Protein AF-A0A1G9J105-F1 (afdb_monomer_lite)

Organism: NCBI:txid563176

Secondary structure (DSSP, 8-state):
--SS-EEEEEEPTTEEEEEEEEEETTEEEEEEEEEEEEEE-S-SSTTGGG-EEEEE-TTSSEEEEEE-SSSEEEEEEEEETTTTEEEEEEEEEEESSEEEEEE-TTSSEEEEEESSTTS-EEEEETTTTEEEE-EEEEEETTEEEEEEPBS-EEE-TTSPEEES--EE-TTS-EEEEEES-TTSSS--EEEEEPTT-S---SS------GGGG--S--S---S---EEESSSB-SSEEEEES---TT---EEEETT--B-----EEEETTEEEEE-TTSPSSEEEEEEETTEEEEEEE-

Foldseek 3Di:
DPVAKDWDWDDDEQAQWIFTWIQHPVGIDGQDIGNAGDGQYQAVPGNQQVAADWAAALVQQKIWTWGAYFFAFGWMWGGDRVRRDTHDIDGLGTFHQWHAWDAALQRQKIWIAGQDFVGWIWIAGNVVSDIDTDWDWDQDPVGIDTIHAHAYWDQDLLRKIWGFQWDQDPVLFTWTWIQNCRPDPRTHIDTHTDPPDSDTGRHDDDDDHSNSSRPPPPVPPPPPPWDWPDAQDADQKIKIFAADDPPDDWFKDFPVRHTDDWDDWDHDRGIIMTGCNRPDAPGWMWTADPNDTDIGHYD

pLDDT: mean 85.89, std 12.05, range [37.59, 98.62]

Radius of gyration: 22.0 Å; chains: 1; bounding box: 50×50×56 Å

Sequence (299 aa):
ANGHDYWILAHAWNSDAFLVYLLTSEGITESKRMAVGSFHAKGKVSDAESMGYLKASPNGKMLAAAVYGTDRPFEVFDFDAGKGEITNARSLGNFTGQYGVSFSPDNTRLYLTGLYAHQDAYVFDLRAGTKKPLAIGEESRSGKQQLRIAGALQLGIDGRLYTSFGRAQVDGTYKLAVLETPDRPEPSPAWLTLPGRNRAPVFGLPNFMQSVFNTEKTGISSGEKTLAYPNPVSGGTLTIFRKAATAEAVRVTDLQGKDIRTGDIKLLPDRIVLNTASWPSGQTYLVQVAGVSYKIVKI

InterPro domains:
  IPR015943 WD40/YVTN repeat-like-containing domain superfamily [G3DSA:2.130.10.10] (23-150)
  IPR026444 Secretion system, C-terminal sorting domain [PF18962] (228-298)

Structure (mmCIF, N/CA/C/O backbone):
data_AF-A0A1G9J105-F1
#
_entry.id   AF-A0A1G9J105-F1
#
loop_
_atom_site.group_PDB
_atom_site.id
_atom_site.type_symbol
_atom_site.label_atom_id
_atom_site.label_alt_id
_atom_site.label_comp_id
_atom_site.label_asym_id
_atom_site.label_entity_id
_atom_site.label_seq_id
_atom_site.pdbx_PDB_ins_code
_atom_site.Cartn_x
_atom_site.Cartn_y
_atom_site.Cartn_z
_atom_site.occupancy
_atom_site.B_iso_or_equiv
_atom_site.auth_seq_id
_atom_site.auth_comp_id
_atom_site.auth_asym_id
_atom_site.auth_atom_id
_atom_site.pdbx_PDB_model_num
ATOM 1 N N . ALA A 1 1 ? -17.950 -1.843 4.169 1.00 65.12 1 ALA A N 1
ATOM 2 C CA . ALA A 1 1 ? -17.324 -1.516 5.466 1.00 65.12 1 ALA A CA 1
ATOM 3 C C . ALA A 1 1 ? -18.344 -0.810 6.352 1.00 65.12 1 ALA A C 1
ATOM 5 O O . ALA A 1 1 ? -19.142 -0.042 5.827 1.00 65.12 1 ALA A O 1
ATOM 6 N N . ASN A 1 2 ? -18.333 -1.075 7.658 1.00 71.94 2 ASN A N 1
ATOM 7 C CA . ASN A 1 2 ? -19.306 -0.542 8.624 1.00 71.94 2 ASN A CA 1
ATOM 8 C C . ASN A 1 2 ? -18.855 0.765 9.314 1.00 71.94 2 ASN A C 1
ATOM 10 O O . ASN A 1 2 ? -19.581 1.314 10.139 1.00 71.94 2 ASN A O 1
ATOM 14 N N . GLY A 1 3 ? -17.661 1.263 8.980 1.00 73.75 3 GLY A N 1
ATOM 15 C CA . GLY A 1 3 ? -17.144 2.549 9.448 1.00 73.75 3 GLY A CA 1
ATOM 16 C C . GLY A 1 3 ? -16.556 2.558 10.862 1.00 73.75 3 GLY A C 1
ATOM 17 O O . GLY A 1 3 ? -16.129 3.624 11.296 1.00 73.75 3 GLY A O 1
ATOM 18 N N . HIS A 1 4 ? -16.509 1.420 11.560 1.00 77.19 4 HIS A N 1
ATOM 19 C CA . HIS A 1 4 ? -15.957 1.320 12.918 1.00 77.19 4 HIS A CA 1
ATOM 20 C C . HIS A 1 4 ? -15.018 0.125 13.119 1.00 77.19 4 HIS A C 1
ATOM 22 O O . HIS A 1 4 ? -14.076 0.248 13.899 1.00 77.19 4 HIS A O 1
ATOM 28 N N . ASP A 1 5 ? -15.218 -0.966 12.378 1.00 84.81 5 ASP A N 1
ATOM 29 C CA . ASP A 1 5 ? -14.341 -2.135 12.417 1.00 84.81 5 ASP A CA 1
ATOM 30 C C . ASP A 1 5 ? -13.313 -2.118 11.289 1.00 84.81 5 ASP A C 1
ATOM 32 O O . ASP A 1 5 ? -13.480 -1.460 10.251 1.00 84.81 5 ASP A O 1
ATOM 36 N N . TYR A 1 6 ? -12.250 -2.897 11.481 1.00 90.31 6 TYR A N 1
ATOM 37 C CA . TYR A 1 6 ? -11.105 -2.908 10.584 1.00 90.31 6 TYR A CA 1
ATOM 38 C C . TYR A 1 6 ? -10.660 -4.318 10.231 1.00 90.31 6 TYR A C 1
ATOM 40 O O . TYR A 1 6 ? -10.586 -5.203 11.078 1.00 90.31 6 TYR A O 1
ATOM 48 N N . TRP A 1 7 ? -10.286 -4.504 8.968 1.00 93.56 7 TRP A N 1
ATOM 49 C CA . TRP A 1 7 ? -9.609 -5.716 8.527 1.00 93.56 7 TRP A CA 1
ATOM 50 C C . TRP A 1 7 ? -8.104 -5.582 8.741 1.00 93.56 7 TRP A C 1
ATOM 52 O O . TRP A 1 7 ? -7.493 -4.604 8.305 1.00 93.56 7 TRP A O 1
ATOM 62 N N . ILE A 1 8 ? -7.503 -6.593 9.361 1.00 95.06 8 ILE A N 1
ATOM 63 C CA . ILE A 1 8 ? -6.055 -6.795 9.392 1.00 95.06 8 ILE A CA 1
ATOM 64 C C . ILE A 1 8 ? -5.755 -7.949 8.438 1.00 95.06 8 ILE A C 1
ATOM 66 O O . ILE A 1 8 ? -6.249 -9.062 8.617 1.00 95.06 8 ILE A O 1
ATOM 70 N N . LEU A 1 9 ? -4.965 -7.661 7.407 1.00 96.12 9 LEU A N 1
ATOM 71 C CA . LEU A 1 9 ? -4.638 -8.600 6.339 1.00 96.12 9 LEU A CA 1
ATOM 72 C C . LEU A 1 9 ? -3.153 -8.943 6.394 1.00 96.12 9 LEU A C 1
ATOM 74 O O . LEU A 1 9 ? -2.314 -8.047 6.512 1.00 96.12 9 LEU A O 1
ATOM 78 N N . ALA A 1 10 ? -2.833 -10.223 6.254 1.00 95.81 10 ALA A N 1
ATOM 79 C CA . ALA A 1 10 ? -1.464 -10.702 6.119 1.00 95.81 10 ALA A CA 1
ATOM 80 C C . ALA A 1 10 ? -1.394 -11.830 5.089 1.00 95.81 10 ALA A C 1
ATOM 82 O O . ALA A 1 10 ? -2.385 -12.508 4.838 1.00 95.81 10 ALA A O 1
ATOM 83 N N . HIS A 1 11 ? -0.216 -12.052 4.516 1.00 96.19 11 HIS A N 1
ATOM 84 C CA . HIS A 1 11 ? 0.068 -13.281 3.783 1.00 96.19 11 HIS A CA 1
ATOM 85 C C . HIS A 1 11 ? 0.719 -14.283 4.736 1.00 96.19 11 HIS A C 1
ATOM 87 O O . HIS A 1 11 ? 1.648 -13.929 5.463 1.00 96.19 11 HIS A O 1
ATOM 93 N N . ALA A 1 12 ? 0.240 -15.523 4.756 1.00 95.88 12 ALA A N 1
ATOM 94 C CA . ALA A 1 12 ? 0.833 -16.579 5.557 1.00 95.88 12 ALA A CA 1
ATOM 95 C C . ALA A 1 12 ? 2.199 -16.976 4.979 1.00 95.88 12 ALA A C 1
ATOM 97 O O . ALA A 1 12 ? 2.371 -17.087 3.765 1.00 95.88 12 ALA A O 1
ATOM 98 N N . TRP A 1 13 ? 3.177 -17.191 5.856 1.00 93.81 13 TRP A N 1
ATOM 99 C CA . TRP A 1 13 ? 4.485 -17.704 5.458 1.00 93.81 13 TRP A CA 1
ATOM 100 C C . TRP A 1 13 ? 4.405 -19.181 5.069 1.00 93.81 13 TRP A C 1
ATOM 102 O O . TRP A 1 13 ? 3.640 -19.935 5.674 1.00 93.81 13 TRP A O 1
ATOM 112 N N . ASN A 1 14 ? 5.226 -19.595 4.099 1.00 93.25 14 ASN A N 1
ATOM 113 C CA . ASN A 1 14 ? 5.289 -20.964 3.586 1.00 93.25 14 ASN A CA 1
ATOM 114 C C . ASN A 1 14 ? 3.906 -21.497 3.172 1.00 93.25 14 ASN A C 1
ATOM 116 O O . ASN A 1 14 ? 3.507 -22.609 3.518 1.00 93.25 14 ASN A O 1
ATOM 120 N N . SER A 1 15 ? 3.145 -20.636 2.504 1.00 95.88 15 SER A N 1
ATOM 121 C CA . SER A 1 15 ? 1.761 -20.85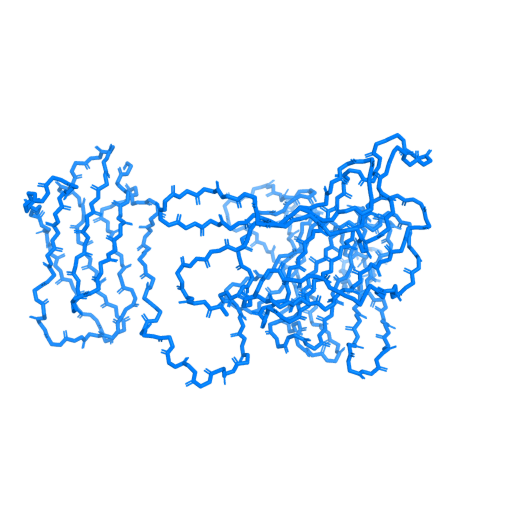0 2.100 1.00 95.88 15 SER A CA 1
ATOM 122 C C . SER A 1 15 ? 1.436 -19.902 0.948 1.00 95.88 15 SER A C 1
ATOM 124 O O . SER A 1 15 ? 2.187 -18.969 0.689 1.00 95.88 15 SER A O 1
ATOM 126 N N . ASP A 1 16 ? 0.326 -20.152 0.268 1.00 96.94 16 ASP A N 1
ATOM 127 C CA . ASP A 1 16 ? -0.368 -19.313 -0.716 1.00 96.94 16 ASP A CA 1
ATOM 128 C C . ASP A 1 16 ? -1.606 -18.608 -0.115 1.00 96.94 16 ASP A C 1
ATOM 130 O O . ASP A 1 16 ? -2.446 -18.038 -0.821 1.00 96.94 16 ASP A O 1
ATOM 134 N N . ALA A 1 17 ? -1.760 -18.694 1.210 1.00 97.94 17 ALA A N 1
ATOM 135 C CA . ALA A 1 17 ? -2.937 -18.220 1.909 1.00 97.94 17 ALA A CA 1
ATOM 136 C C . ALA A 1 17 ? -2.784 -16.805 2.462 1.00 97.94 17 ALA A C 1
ATOM 138 O O . ALA A 1 17 ? -1.801 -16.472 3.121 1.00 97.94 17 ALA A O 1
ATOM 139 N N . PHE A 1 18 ? -3.839 -16.012 2.318 1.00 98.38 18 PHE A N 1
ATOM 140 C CA . PHE A 1 18 ? -4.039 -14.797 3.095 1.00 98.38 18 PHE A CA 1
ATOM 141 C C . PHE A 1 18 ? -4.723 -15.112 4.425 1.00 98.38 18 PHE A C 1
ATOM 143 O O . PHE A 1 18 ? -5.636 -15.938 4.491 1.00 98.38 18 PHE A O 1
ATOM 150 N N . LEU A 1 19 ? -4.294 -14.418 5.474 1.00 97.81 19 LEU A N 1
ATOM 151 C CA . LEU A 1 19 ? -4.914 -14.381 6.791 1.00 97.81 19 LEU A CA 1
ATOM 152 C C . LEU A 1 19 ? -5.733 -13.099 6.899 1.00 97.81 19 LEU A C 1
ATOM 154 O O . LEU A 1 19 ? -5.211 -12.002 6.677 1.00 97.81 19 LEU A O 1
ATOM 158 N N . VAL A 1 20 ? -7.008 -13.242 7.244 1.00 97.31 20 VAL A N 1
ATOM 159 C CA . VAL A 1 20 ? -7.950 -12.134 7.381 1.00 97.31 20 VAL A CA 1
ATOM 160 C C . VAL A 1 20 ? -8.465 -12.114 8.809 1.00 97.31 20 VAL A C 1
ATOM 162 O O . VAL A 1 20 ? -9.228 -12.990 9.221 1.00 97.31 20 VAL A O 1
ATOM 165 N N . TYR A 1 21 ? -8.075 -11.088 9.556 1.00 95.81 21 TYR A N 1
ATOM 166 C CA . TYR A 1 21 ? -8.543 -10.853 10.915 1.00 95.81 21 TYR A CA 1
ATOM 167 C C . TYR A 1 21 ? -9.488 -9.658 10.951 1.00 95.81 21 TYR A C 1
ATOM 169 O O . TYR A 1 21 ? -9.243 -8.645 10.293 1.00 95.81 21 TYR A O 1
ATOM 177 N N . LEU A 1 22 ? -10.545 -9.764 11.751 1.00 93.06 22 LEU A N 1
ATOM 178 C CA . LEU A 1 22 ? -11.428 -8.651 12.068 1.00 93.06 22 LEU A CA 1
ATOM 179 C C . LEU A 1 22 ? -11.005 -8.047 13.408 1.00 93.06 22 LEU A C 1
ATOM 181 O O . LEU A 1 22 ? -10.919 -8.757 14.410 1.00 93.06 22 LEU A O 1
ATOM 185 N N . LEU A 1 23 ? -10.741 -6.745 13.414 1.00 90.62 23 LEU A N 1
ATOM 186 C CA . LEU A 1 23 ? -10.546 -5.938 14.610 1.00 90.62 23 LEU A CA 1
ATOM 187 C C . LEU A 1 23 ? -11.839 -5.176 14.905 1.00 90.62 23 LEU A C 1
ATOM 189 O O . LEU A 1 23 ? -12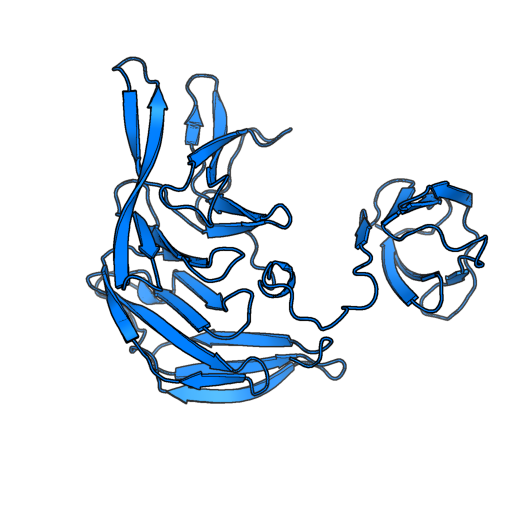.266 -4.345 14.102 1.00 90.62 23 LEU A O 1
ATOM 193 N N . THR A 1 24 ? -12.400 -5.451 16.076 1.00 86.56 24 THR A N 1
ATOM 194 C CA . THR A 1 24 ? -13.613 -4.832 16.635 1.00 86.56 24 THR A CA 1
ATOM 195 C C . THR A 1 24 ? -13.300 -4.186 17.988 1.00 86.56 24 THR A C 1
ATOM 197 O O . THR A 1 24 ? -12.156 -4.235 18.458 1.00 86.56 24 THR A O 1
ATOM 200 N N . SER A 1 25 ? -14.304 -3.610 18.657 1.00 85.56 25 SER A N 1
ATOM 201 C CA . SER A 1 25 ? -14.175 -3.180 20.057 1.00 85.56 25 SER A CA 1
ATOM 202 C C . SER A 1 25 ? -13.871 -4.329 21.019 1.00 85.56 25 SER A C 1
ATOM 204 O O . SER A 1 25 ? -13.258 -4.098 22.061 1.00 85.56 25 SER A O 1
ATOM 206 N N . GLU A 1 26 ? -14.257 -5.554 20.669 1.00 83.44 26 GLU A N 1
ATOM 207 C CA . GLU A 1 26 ? -14.072 -6.760 21.476 1.00 83.44 26 GLU A CA 1
ATOM 208 C C . GLU A 1 26 ? -12.680 -7.385 21.280 1.00 83.44 26 GLU A C 1
ATOM 210 O O . GLU A 1 26 ? -12.275 -8.252 22.054 1.00 83.44 26 GLU A O 1
ATOM 215 N N . GLY A 1 27 ? -11.922 -6.929 20.276 1.00 85.81 27 GLY A N 1
ATOM 216 C CA . GLY A 1 27 ? -10.559 -7.373 19.994 1.00 85.81 27 GLY A CA 1
ATOM 217 C C . GLY A 1 27 ? -10.374 -7.920 18.580 1.00 85.81 27 GLY A C 1
ATOM 218 O O . GLY A 1 27 ? -11.133 -7.610 17.660 1.00 85.81 27 GLY A O 1
ATOM 219 N N . ILE A 1 28 ? -9.311 -8.709 18.403 1.00 92.88 28 ILE A N 1
ATOM 220 C CA . ILE A 1 28 ? -8.911 -9.297 17.118 1.00 92.88 28 ILE A CA 1
ATOM 221 C C . ILE A 1 28 ? -9.410 -10.739 17.046 1.00 92.88 28 ILE A C 1
ATOM 223 O O . ILE A 1 28 ? -9.111 -11.537 17.929 1.00 92.88 28 ILE A O 1
ATOM 227 N N . THR A 1 29 ? -10.112 -11.086 15.968 1.00 88.50 29 THR A N 1
ATOM 228 C CA . THR A 1 29 ? -10.569 -12.457 15.693 1.00 88.50 29 THR A CA 1
ATOM 229 C C . THR A 1 29 ? -10.124 -12.893 14.302 1.00 88.50 29 THR A C 1
ATOM 231 O O . THR A 1 29 ? -10.282 -12.136 13.342 1.00 88.50 29 THR A O 1
ATOM 234 N N . GLU A 1 30 ? -9.579 -14.109 14.165 1.00 88.06 30 GLU A N 1
ATOM 235 C CA . GLU A 1 30 ? -9.331 -14.696 12.841 1.00 88.06 30 GLU A CA 1
ATOM 236 C C . GLU A 1 30 ? -10.670 -14.982 12.172 1.00 88.06 30 GLU A C 1
ATOM 238 O O . GLU A 1 30 ? -11.464 -15.788 12.650 1.00 88.06 30 GLU A O 1
ATOM 243 N N . SER A 1 31 ? -10.934 -14.274 11.080 1.00 90.00 31 SER A N 1
ATOM 244 C CA . SER A 1 31 ? -12.192 -14.382 10.357 1.00 90.00 31 SER A CA 1
ATOM 245 C C . SER A 1 31 ? -12.090 -15.441 9.268 1.00 90.00 31 SER A C 1
ATOM 247 O O . SER A 1 31 ? -12.980 -16.281 9.139 1.00 90.00 31 SER A O 1
ATOM 249 N N . LYS A 1 32 ? -11.015 -15.398 8.467 1.00 95.25 32 LYS A N 1
ATOM 250 C CA . LYS A 1 32 ? -10.829 -16.274 7.302 1.00 95.25 32 LYS A CA 1
ATOM 251 C C . LYS A 1 32 ? -9.355 -16.557 7.027 1.00 95.25 32 LYS A C 1
ATOM 253 O O . LYS A 1 32 ? -8.490 -15.710 7.250 1.00 95.25 32 LYS A O 1
ATOM 258 N N . ARG A 1 33 ? -9.111 -17.713 6.409 1.00 97.06 33 ARG A N 1
ATOM 259 C CA . ARG A 1 33 ? -7.861 -18.066 5.731 1.00 97.06 33 ARG A CA 1
ATOM 260 C C . ARG A 1 33 ? -8.184 -18.452 4.289 1.00 97.06 33 ARG A C 1
ATOM 262 O O . ARG A 1 33 ? -9.043 -19.301 4.069 1.00 97.06 33 ARG A O 1
ATOM 269 N N . MET A 1 34 ? -7.532 -17.819 3.316 1.00 96.88 34 MET A N 1
ATOM 270 C CA . MET A 1 34 ? -7.905 -17.921 1.898 1.00 96.88 34 MET A CA 1
ATOM 271 C C . MET A 1 34 ? -6.680 -18.222 1.030 1.00 96.88 34 MET A C 1
ATOM 273 O O . MET A 1 34 ? -5.861 -17.333 0.817 1.00 96.88 34 MET A O 1
ATOM 277 N N . ALA A 1 35 ? -6.558 -19.457 0.536 1.00 97.44 35 ALA A N 1
ATOM 278 C CA . ALA A 1 35 ? -5.502 -19.899 -0.385 1.00 97.44 35 ALA A CA 1
ATOM 279 C C . ALA A 1 35 ? -5.809 -19.434 -1.816 1.00 97.44 35 ALA A C 1
ATOM 281 O O . ALA A 1 35 ? -6.440 -20.147 -2.593 1.00 97.44 35 ALA A O 1
ATOM 282 N N . VAL A 1 36 ? -5.456 -18.185 -2.117 1.00 97.25 36 VAL A N 1
ATOM 283 C CA . VAL A 1 36 ? -5.751 -17.540 -3.409 1.00 97.25 36 VAL A CA 1
ATOM 284 C C . VAL A 1 36 ? -4.539 -16.847 -4.027 1.00 97.25 36 VAL A C 1
ATOM 286 O O . VAL A 1 36 ? -4.610 -16.478 -5.192 1.00 97.25 36 VAL A O 1
ATOM 289 N N . GLY A 1 37 ? -3.461 -16.629 -3.268 1.00 96.94 37 GLY A N 1
ATOM 290 C CA . GLY A 1 37 ? -2.248 -15.966 -3.743 1.00 96.94 37 GLY A CA 1
ATOM 291 C C . GLY A 1 37 ? -1.236 -16.930 -4.341 1.00 96.94 37 GLY A C 1
ATOM 292 O O . GLY A 1 37 ? -1.486 -18.123 -4.502 1.00 96.94 37 GLY A O 1
ATOM 293 N N . SER A 1 38 ? -0.055 -16.410 -4.648 1.00 96.38 38 SER A N 1
ATOM 294 C CA . SER A 1 38 ? 1.101 -17.243 -4.946 1.00 96.38 38 SER A CA 1
ATOM 295 C C . SER A 1 38 ? 1.757 -17.758 -3.662 1.00 96.38 38 SER A C 1
ATOM 297 O O . SER A 1 38 ? 1.698 -17.138 -2.604 1.00 96.38 38 SER A O 1
ATOM 299 N N . PHE A 1 39 ? 2.429 -18.906 -3.740 1.00 95.19 39 PHE A N 1
ATOM 300 C CA . PHE A 1 39 ? 3.141 -19.453 -2.588 1.00 95.19 39 PHE A CA 1
ATOM 301 C C . PHE A 1 39 ? 4.338 -18.560 -2.221 1.00 95.19 39 PHE A C 1
ATOM 303 O O . PHE A 1 39 ? 5.159 -18.251 -3.093 1.00 95.19 39 PHE A O 1
ATOM 310 N N . HIS A 1 40 ? 4.423 -18.145 -0.952 1.00 93.62 40 HIS A N 1
ATOM 311 C CA . HIS A 1 40 ? 5.528 -17.357 -0.395 1.00 93.62 40 HIS A CA 1
ATOM 312 C C . HIS A 1 40 ? 6.414 -18.249 0.461 1.00 93.62 40 HIS A C 1
ATOM 314 O O . HIS A 1 40 ? 5.964 -18.789 1.474 1.00 93.62 40 HIS A O 1
ATOM 320 N N . ALA A 1 41 ? 7.680 -18.381 0.087 1.00 89.38 41 ALA A N 1
ATOM 321 C CA . ALA A 1 41 ? 8.618 -19.261 0.767 1.00 89.38 41 ALA A CA 1
ATOM 322 C C . ALA A 1 41 ? 10.034 -18.694 0.775 1.00 89.38 41 ALA A C 1
ATOM 324 O O . ALA A 1 41 ? 10.302 -17.561 0.373 1.00 89.38 41 ALA A O 1
ATOM 325 N N . LYS A 1 42 ? 10.988 -19.508 1.227 1.00 82.25 42 LYS A N 1
ATOM 326 C CA . LYS A 1 42 ? 12.398 -19.186 1.052 1.00 82.25 42 LYS A CA 1
ATOM 327 C C . LYS A 1 42 ? 12.700 -19.110 -0.450 1.00 82.25 42 LYS A C 1
ATOM 329 O O . LYS A 1 42 ? 12.793 -20.135 -1.121 1.00 82.25 42 LYS A O 1
ATOM 334 N N . GLY A 1 43 ? 12.817 -17.890 -0.966 1.00 68.94 43 GLY A N 1
ATOM 335 C CA . GLY A 1 43 ? 13.118 -17.645 -2.372 1.00 68.94 43 GLY A CA 1
ATOM 336 C C . GLY A 1 43 ? 14.546 -18.057 -2.750 1.00 68.94 43 GLY A C 1
ATOM 337 O O . GLY A 1 43 ? 15.350 -18.473 -1.913 1.00 68.94 43 GLY A O 1
ATOM 338 N N . LYS A 1 44 ? 14.901 -17.864 -4.029 1.00 70.56 44 LYS A N 1
ATOM 339 C CA . LYS A 1 44 ? 16.281 -18.052 -4.542 1.00 70.56 44 LYS A CA 1
ATOM 340 C C . LYS A 1 44 ? 17.314 -17.175 -3.819 1.00 70.56 44 LYS A C 1
ATOM 342 O O . LYS A 1 44 ? 18.498 -17.495 -3.796 1.00 70.56 44 LYS A O 1
ATOM 347 N N . VAL A 1 45 ? 16.849 -16.078 -3.226 1.00 71.69 45 VAL A N 1
ATOM 348 C CA . VAL A 1 45 ? 17.575 -15.253 -2.260 1.00 71.69 45 VAL A CA 1
ATOM 349 C C . VAL A 1 45 ? 16.949 -15.539 -0.892 1.00 71.69 45 VAL A C 1
ATOM 351 O O . VAL A 1 45 ? 15.727 -15.451 -0.764 1.00 71.69 45 VAL A O 1
ATOM 354 N N . SER A 1 46 ? 17.759 -15.928 0.102 1.00 65.25 46 SER A N 1
ATOM 355 C CA . SER A 1 46 ? 17.265 -16.385 1.416 1.00 65.25 46 SER A CA 1
ATOM 356 C C . SER A 1 46 ? 16.269 -15.395 2.016 1.00 65.25 46 SER A C 1
ATOM 358 O O . SER A 1 46 ? 16.579 -14.214 2.135 1.00 65.25 46 SER A O 1
ATOM 360 N N . ASP A 1 47 ? 15.085 -15.898 2.372 1.00 64.12 47 ASP A N 1
ATOM 361 C CA . ASP A 1 47 ? 14.001 -15.181 3.061 1.00 64.12 47 ASP A CA 1
ATOM 362 C C . ASP A 1 47 ? 13.484 -13.920 2.348 1.00 64.12 47 ASP A C 1
ATOM 364 O O . ASP A 1 47 ? 12.739 -13.131 2.929 1.00 64.12 47 ASP A O 1
ATOM 368 N N . ALA A 1 48 ? 13.807 -13.764 1.059 1.00 81.50 48 ALA A N 1
ATOM 369 C CA . ALA A 1 48 ? 13.400 -12.619 0.255 1.00 81.50 48 ALA A CA 1
ATOM 370 C C . ALA A 1 48 ? 11.874 -12.439 0.204 1.00 81.50 48 ALA A C 1
ATOM 372 O O . ALA A 1 48 ? 11.397 -11.319 0.341 1.00 81.50 48 ALA A O 1
ATOM 373 N N . GLU A 1 49 ? 11.102 -13.524 0.094 1.00 90.75 49 GLU A N 1
ATOM 374 C CA . GLU A 1 49 ? 9.642 -13.446 -0.093 1.00 90.75 49 GLU A CA 1
ATOM 375 C C . GLU A 1 49 ? 8.872 -13.144 1.204 1.00 90.75 49 GLU A C 1
ATOM 377 O O . GLU A 1 49 ? 7.647 -13.037 1.191 1.00 90.75 49 GLU A O 1
ATOM 382 N N . SER A 1 50 ? 9.577 -12.974 2.329 1.00 90.56 50 SER A N 1
ATOM 383 C CA . SER A 1 50 ? 8.999 -12.425 3.563 1.00 90.56 50 SER A CA 1
ATOM 384 C C . SER A 1 50 ? 8.926 -10.891 3.550 1.00 90.56 50 SER A C 1
ATOM 386 O O . SER A 1 50 ? 8.286 -10.289 4.413 1.00 90.56 50 SER A O 1
ATOM 388 N N . MET A 1 51 ? 9.577 -10.245 2.576 1.00 93.00 51 MET A N 1
ATOM 389 C CA . MET A 1 51 ? 9.662 -8.794 2.458 1.00 93.00 51 MET A CA 1
ATOM 390 C C . MET A 1 51 ? 8.725 -8.264 1.372 1.00 93.00 51 MET A C 1
ATOM 392 O O . MET A 1 51 ? 8.536 -8.886 0.328 1.00 93.00 51 MET A O 1
ATOM 396 N N . GLY A 1 52 ? 8.208 -7.056 1.588 1.00 94.81 52 GLY A N 1
ATOM 397 C CA . GLY A 1 52 ? 7.369 -6.356 0.623 1.00 94.81 52 GLY A CA 1
ATOM 398 C C . GLY A 1 52 ? 6.209 -5.630 1.288 1.00 94.81 52 GLY A C 1
ATOM 399 O O . GLY A 1 52 ? 6.239 -5.353 2.489 1.00 94.81 52 GLY A O 1
ATOM 400 N N . TYR A 1 53 ? 5.191 -5.306 0.498 1.00 96.75 53 TYR A N 1
ATOM 401 C CA . TYR A 1 53 ? 4.019 -4.566 0.946 1.00 96.75 53 TYR A CA 1
ATOM 402 C C . TYR A 1 53 ? 2.732 -5.212 0.433 1.00 96.75 53 TYR A C 1
ATOM 404 O O . TYR A 1 53 ? 2.626 -5.622 -0.721 1.00 96.75 53 TYR A O 1
ATOM 412 N N . LEU A 1 54 ? 1.731 -5.234 1.312 1.00 96.94 54 LEU A N 1
ATOM 413 C CA . LEU A 1 54 ? 0.357 -5.626 1.026 1.00 96.94 54 LEU A CA 1
ATOM 414 C C . LEU A 1 54 ? -0.543 -4.414 1.271 1.00 96.94 54 LEU A C 1
ATOM 416 O O . LEU A 1 54 ? -0.535 -3.845 2.367 1.00 96.94 54 LEU A O 1
ATOM 420 N N . LYS A 1 55 ? -1.303 -3.991 0.260 1.00 96.88 55 LYS A N 1
ATOM 421 C CA . LYS A 1 55 ? -2.165 -2.804 0.351 1.00 96.88 55 LYS A CA 1
ATOM 422 C C . LYS A 1 55 ? -3.545 -3.078 -0.215 1.00 96.88 55 LYS A C 1
ATOM 424 O O . LYS A 1 55 ? -3.662 -3.541 -1.342 1.00 96.88 55 LYS A O 1
ATOM 429 N N . ALA A 1 56 ? -4.579 -2.739 0.548 1.00 96.38 56 ALA A N 1
ATOM 430 C CA . ALA A 1 56 ? -5.929 -2.599 0.017 1.00 96.38 56 ALA A CA 1
ATOM 431 C C . ALA A 1 56 ? -6.080 -1.235 -0.678 1.00 96.38 56 ALA A C 1
ATOM 433 O O . ALA A 1 56 ? -5.469 -0.251 -0.245 1.00 96.38 56 ALA A O 1
ATOM 434 N N . SER A 1 57 ? -6.893 -1.167 -1.731 1.00 96.12 57 SER A N 1
ATOM 435 C CA . SER A 1 57 ? -7.242 0.092 -2.390 1.00 96.12 57 SER A CA 1
ATOM 436 C C . SER A 1 57 ? -8.066 0.994 -1.457 1.00 96.12 57 SER A C 1
ATOM 438 O O . SER A 1 57 ? -8.802 0.482 -0.606 1.00 96.12 57 SER A O 1
ATOM 440 N N . PRO A 1 58 ? -7.983 2.331 -1.586 1.00 92.25 58 PRO A N 1
ATOM 441 C CA . PRO A 1 58 ? -8.801 3.258 -0.805 1.00 92.25 58 PRO A CA 1
ATOM 442 C C . PRO A 1 58 ? -10.308 2.951 -0.813 1.00 92.25 58 PRO A C 1
ATOM 444 O O . PRO A 1 58 ? -10.956 3.033 0.230 1.00 92.25 58 PRO A O 1
ATOM 447 N N . ASN A 1 59 ? -10.875 2.537 -1.948 1.00 91.94 59 ASN A N 1
ATOM 448 C CA . ASN A 1 59 ? -12.287 2.142 -2.040 1.00 91.94 59 ASN A CA 1
ATOM 449 C C . ASN A 1 59 ? -12.589 0.735 -1.487 1.00 91.94 59 ASN A C 1
ATOM 451 O O . ASN A 1 59 ? -13.752 0.334 -1.453 1.00 91.94 59 ASN A O 1
ATOM 455 N N . GLY A 1 60 ? -11.570 -0.010 -1.048 1.00 93.31 60 GLY A N 1
ATOM 456 C CA . GLY A 1 60 ? 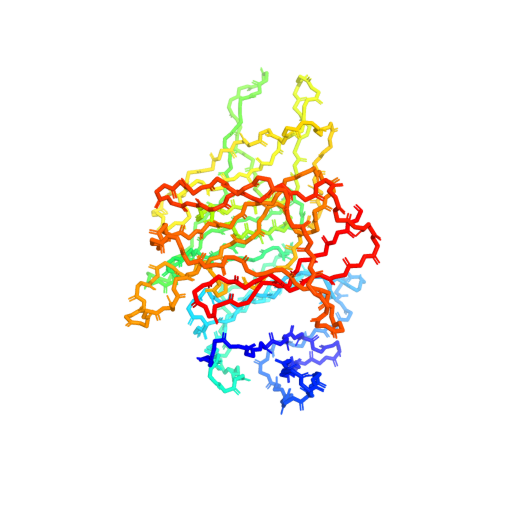-11.708 -1.333 -0.447 1.00 93.31 60 GLY A CA 1
ATOM 457 C C . GLY A 1 60 ? -12.179 -2.420 -1.411 1.00 93.31 60 GLY A C 1
ATOM 458 O O . GLY A 1 60 ? -12.728 -3.409 -0.936 1.00 93.31 60 GLY A O 1
ATOM 459 N N . LYS A 1 61 ? -12.005 -2.216 -2.726 1.00 96.19 61 LYS A N 1
ATOM 460 C CA . LYS A 1 61 ? -12.409 -3.155 -3.788 1.00 96.19 61 LYS A CA 1
ATOM 461 C C . LYS A 1 61 ? -11.275 -4.031 -4.309 1.00 96.19 61 LYS A C 1
ATOM 463 O O . LYS A 1 61 ? -11.526 -5.002 -5.015 1.00 96.19 61 LYS A O 1
ATOM 468 N N . MET A 1 62 ? -10.029 -3.666 -4.025 1.00 97.88 62 MET A N 1
ATOM 469 C CA . MET A 1 62 ? -8.852 -4.369 -4.524 1.00 97.88 62 MET A CA 1
ATOM 470 C C . MET A 1 62 ? -7.817 -4.542 -3.419 1.00 97.88 62 MET A C 1
ATOM 472 O O . MET A 1 62 ? -7.754 -3.757 -2.471 1.00 97.88 62 MET A O 1
ATOM 476 N N . LEU A 1 63 ? -6.979 -5.558 -3.573 1.00 98.38 63 LEU A N 1
ATOM 477 C CA . LEU A 1 63 ? -5.799 -5.817 -2.754 1.00 98.38 63 LEU A CA 1
ATOM 478 C C . LEU A 1 63 ? -4.619 -6.037 -3.700 1.00 98.38 63 LEU A C 1
ATOM 480 O O . LEU A 1 63 ? -4.788 -6.674 -4.734 1.00 98.38 63 LEU A O 1
ATOM 484 N N . ALA A 1 64 ? -3.443 -5.512 -3.378 1.00 98.44 64 ALA A N 1
ATOM 485 C CA . ALA A 1 64 ? -2.233 -5.730 -4.161 1.00 98.44 64 ALA A CA 1
ATOM 486 C C . ALA A 1 64 ? -1.070 -6.142 -3.261 1.00 98.44 64 ALA A C 1
ATOM 488 O O . ALA A 1 64 ? -0.885 -5.563 -2.185 1.00 98.44 64 ALA A O 1
ATOM 489 N N . ALA A 1 65 ? -0.293 -7.119 -3.722 1.00 98.06 65 ALA A N 1
ATOM 490 C CA . ALA A 1 65 ? 0.851 -7.680 -3.020 1.00 98.06 65 ALA A CA 1
ATOM 491 C C . ALA A 1 65 ? 2.116 -7.534 -3.876 1.00 98.06 65 ALA A C 1
ATOM 493 O O . ALA A 1 65 ? 2.230 -8.133 -4.944 1.00 98.06 65 ALA A O 1
ATOM 494 N N . ALA A 1 66 ? 3.074 -6.744 -3.390 1.00 97.44 66 ALA A N 1
ATOM 495 C CA . ALA A 1 66 ? 4.434 -6.710 -3.917 1.00 97.44 66 ALA A CA 1
ATOM 496 C C . ALA A 1 66 ? 5.331 -7.528 -2.991 1.00 97.44 66 ALA A C 1
ATOM 498 O O . ALA A 1 66 ? 5.399 -7.249 -1.795 1.00 97.44 66 ALA A O 1
ATOM 499 N N . VAL A 1 67 ? 6.004 -8.533 -3.548 1.00 96.00 67 VAL A N 1
ATOM 500 C CA . VAL A 1 67 ? 6.756 -9.539 -2.788 1.00 96.00 67 VAL A CA 1
ATOM 501 C C . VAL A 1 67 ? 8.180 -9.607 -3.302 1.00 96.00 67 VAL A C 1
ATOM 503 O O . VAL A 1 67 ? 8.416 -9.973 -4.458 1.00 96.00 67 VAL A O 1
ATOM 506 N N . TYR A 1 68 ? 9.131 -9.258 -2.447 1.00 95.00 68 TYR A N 1
ATOM 507 C CA . TYR A 1 68 ? 10.533 -9.227 -2.820 1.00 95.00 68 TYR A CA 1
ATOM 508 C C . TYR A 1 68 ? 11.034 -10.626 -3.180 1.00 95.00 68 TYR A C 1
ATOM 510 O O . TYR A 1 68 ? 10.671 -11.631 -2.579 1.00 95.00 68 TYR A O 1
ATOM 518 N N . GLY A 1 69 ? 11.861 -10.705 -4.215 1.00 93.06 69 GLY A N 1
ATOM 519 C CA . GLY A 1 69 ? 12.301 -11.976 -4.772 1.00 93.06 69 GLY A CA 1
ATOM 520 C C . GLY A 1 69 ? 12.771 -11.825 -6.208 1.00 93.06 69 GLY A C 1
ATOM 521 O O . GLY A 1 69 ? 12.974 -10.717 -6.700 1.00 93.06 69 GLY A O 1
ATOM 522 N N . THR A 1 70 ? 12.982 -12.951 -6.878 1.00 91.94 70 THR A N 1
ATOM 523 C CA . THR A 1 70 ? 13.385 -13.002 -8.289 1.00 91.94 70 THR A CA 1
ATOM 524 C C . THR A 1 70 ? 12.236 -13.550 -9.109 1.00 91.94 70 THR A C 1
ATOM 526 O O . THR A 1 70 ? 11.719 -14.604 -8.749 1.00 91.94 70 THR A O 1
ATOM 529 N N . ASP A 1 71 ? 11.883 -12.867 -10.201 1.00 92.56 71 ASP A N 1
ATOM 530 C CA . ASP A 1 71 ? 10.826 -13.307 -11.123 1.00 92.56 71 ASP A CA 1
ATOM 531 C C . ASP A 1 71 ? 9.502 -13.637 -10.400 1.00 92.56 71 ASP A C 1
ATOM 533 O O . ASP A 1 71 ? 8.867 -14.664 -10.627 1.00 92.56 71 ASP A O 1
ATOM 537 N N . ARG A 1 72 ? 9.113 -12.772 -9.455 1.00 94.38 72 ARG A N 1
ATOM 538 C CA . ARG A 1 72 ? 7.906 -12.942 -8.640 1.00 94.38 72 ARG A CA 1
ATOM 539 C C . ARG A 1 72 ? 6.720 -12.232 -9.284 1.00 94.38 72 ARG A C 1
ATOM 541 O O . ARG A 1 72 ? 6.905 -11.119 -9.783 1.00 94.38 72 ARG A O 1
ATOM 548 N N . PRO A 1 73 ? 5.512 -12.821 -9.251 1.00 96.88 73 PRO A N 1
ATOM 549 C CA . PRO A 1 73 ? 4.329 -12.152 -9.767 1.00 96.88 73 PRO A CA 1
ATOM 550 C C . PRO A 1 73 ? 4.028 -10.900 -8.935 1.00 96.88 73 PRO A C 1
ATOM 552 O O . PRO A 1 73 ? 4.155 -10.912 -7.708 1.00 96.88 73 PRO A O 1
ATOM 555 N N . PHE A 1 74 ? 3.637 -9.816 -9.602 1.00 98.12 74 PHE A N 1
ATOM 556 C CA . PHE A 1 74 ? 3.008 -8.677 -8.943 1.00 98.12 74 PHE A CA 1
ATOM 557 C C . PHE A 1 74 ? 1.498 -8.897 -8.937 1.00 98.12 74 PHE A C 1
ATOM 559 O O . PHE A 1 74 ? 0.848 -8.793 -9.981 1.00 98.12 74 PHE A O 1
ATOM 566 N N . GLU A 1 75 ? 0.957 -9.257 -7.776 1.00 98.06 75 GLU A N 1
ATOM 567 C CA . GLU A 1 75 ? -0.398 -9.794 -7.675 1.00 98.06 75 GLU A CA 1
ATOM 568 C C . GLU A 1 75 ? -1.418 -8.741 -7.251 1.00 98.06 75 GLU A C 1
ATOM 570 O O . GLU A 1 75 ? -1.180 -7.927 -6.355 1.00 98.06 75 GLU A O 1
ATOM 575 N N . VAL A 1 76 ? -2.586 -8.799 -7.887 1.00 98.44 76 VAL A N 1
ATOM 576 C CA . VAL A 1 76 ? -3.752 -7.968 -7.609 1.00 98.44 76 VAL A CA 1
ATOM 577 C C . VAL A 1 76 ? -4.990 -8.848 -7.512 1.00 98.44 76 VAL A C 1
ATOM 579 O O . VAL A 1 76 ? -5.256 -9.673 -8.383 1.00 98.44 76 VAL A O 1
ATOM 582 N N . PHE A 1 77 ? -5.792 -8.614 -6.485 1.00 98.62 77 PHE A N 1
ATOM 583 C CA . PHE A 1 77 ? -6.968 -9.397 -6.125 1.00 98.62 77 PHE A CA 1
ATOM 584 C C . PHE A 1 77 ? -8.197 -8.493 -6.069 1.00 98.62 77 PHE A C 1
ATOM 586 O O . PHE A 1 77 ? -8.075 -7.283 -5.846 1.00 98.62 77 PHE A O 1
ATOM 593 N N . ASP A 1 78 ? -9.376 -9.079 -6.242 1.00 98.50 78 ASP A N 1
ATOM 594 C CA . ASP A 1 78 ? -10.624 -8.450 -5.821 1.00 98.50 78 ASP A CA 1
ATOM 595 C C . ASP A 1 78 ? -10.736 -8.568 -4.298 1.00 98.50 78 ASP A C 1
ATOM 597 O O . ASP A 1 78 ? -10.482 -9.630 -3.724 1.00 98.50 78 ASP A O 1
ATOM 601 N N . PHE A 1 79 ? -11.099 -7.471 -3.639 1.00 97.44 79 PHE A N 1
ATOM 602 C CA . PHE A 1 79 ? -11.291 -7.410 -2.195 1.00 97.44 79 PHE A CA 1
ATOM 603 C C . PHE A 1 79 ? -12.696 -6.905 -1.879 1.00 97.44 79 PHE A C 1
ATOM 605 O O . PHE A 1 79 ? -13.110 -5.868 -2.381 1.00 97.44 79 PHE A O 1
ATOM 612 N N . ASP A 1 80 ? -13.432 -7.614 -1.031 1.00 95.00 80 ASP A N 1
ATOM 613 C CA . ASP A 1 80 ? -14.694 -7.135 -0.471 1.00 95.00 80 ASP A CA 1
ATOM 614 C C . ASP A 1 80 ? -14.457 -6.697 0.978 1.00 95.00 80 ASP A C 1
ATOM 616 O O . ASP A 1 80 ? -14.507 -7.504 1.910 1.00 95.00 80 ASP A O 1
ATOM 620 N N . ALA A 1 81 ? -14.235 -5.397 1.191 1.00 91.75 81 ALA A N 1
ATOM 621 C CA . ALA A 1 81 ? -14.080 -4.826 2.530 1.00 91.75 81 ALA A CA 1
ATOM 622 C C . ALA A 1 81 ? -15.353 -4.905 3.404 1.00 91.75 81 ALA A C 1
ATOM 624 O O . ALA A 1 81 ? -15.315 -4.555 4.584 1.00 91.75 81 ALA A O 1
ATOM 625 N N . GLY A 1 82 ? -16.509 -5.292 2.858 1.00 90.62 82 GLY A N 1
ATOM 626 C CA . GLY A 1 82 ? -17.708 -5.620 3.631 1.00 90.62 82 GLY A CA 1
ATOM 627 C C . GLY A 1 82 ? -17.649 -7.012 4.257 1.00 90.62 82 GLY A C 1
ATOM 628 O O . GLY A 1 82 ? -18.188 -7.200 5.343 1.00 90.62 82 GLY A O 1
ATOM 629 N N . LYS A 1 83 ? -16.967 -7.960 3.606 1.00 90.88 83 LYS A N 1
ATOM 630 C CA . LYS A 1 83 ? -16.915 -9.374 4.017 1.00 90.88 83 LYS A CA 1
ATOM 631 C C . LYS A 1 83 ? -15.523 -9.880 4.393 1.00 90.88 83 LYS A C 1
ATOM 633 O O . LYS A 1 83 ? -15.404 -11.040 4.790 1.00 90.88 83 LYS A O 1
ATOM 638 N N . GLY A 1 84 ? -14.481 -9.075 4.196 1.00 93.62 84 GLY A N 1
ATOM 639 C CA . GLY A 1 84 ? -13.093 -9.513 4.336 1.00 93.62 84 GLY A CA 1
ATOM 640 C C . GLY A 1 84 ? -12.746 -10.619 3.338 1.00 93.62 84 GLY A C 1
ATOM 641 O O . GLY A 1 84 ? -12.077 -11.582 3.690 1.00 93.62 84 GLY A O 1
ATOM 642 N N . GLU A 1 85 ? -13.291 -10.559 2.123 1.00 96.62 85 GLU A N 1
ATOM 643 C CA . GLU A 1 85 ? -13.142 -11.622 1.125 1.00 96.62 85 GLU A CA 1
ATOM 644 C C . GLU A 1 85 ? -12.117 -11.224 0.060 1.00 96.62 85 GLU A C 1
ATOM 646 O O . GLU A 1 85 ? -12.195 -10.121 -0.474 1.00 96.62 85 GLU A O 1
ATOM 651 N N . ILE A 1 86 ? -11.158 -12.107 -0.232 1.00 98.50 86 ILE A N 1
ATOM 652 C CA . ILE A 1 86 ? -10.108 -11.915 -1.241 1.00 98.50 86 ILE A CA 1
ATOM 653 C C . ILE A 1 86 ? -10.298 -12.971 -2.329 1.00 98.50 86 ILE A C 1
ATOM 655 O O . ILE A 1 86 ? -10.280 -14.166 -2.044 1.00 98.50 86 ILE A O 1
ATOM 659 N N . THR A 1 87 ? -10.487 -12.550 -3.575 1.00 98.19 87 THR A N 1
ATOM 660 C CA . THR A 1 87 ? -10.753 -13.457 -4.704 1.00 98.19 87 THR A CA 1
ATOM 661 C C . THR A 1 87 ? -10.046 -12.985 -5.971 1.00 98.19 87 THR A C 1
ATOM 663 O O . THR A 1 87 ? -9.434 -11.918 -5.989 1.00 98.19 87 THR A O 1
ATOM 666 N N . ASN A 1 88 ? -10.136 -13.778 -7.043 1.00 97.25 88 ASN A N 1
ATOM 667 C CA . ASN A 1 88 ? -9.731 -13.377 -8.392 1.00 97.25 88 ASN A CA 1
ATOM 668 C C . ASN A 1 88 ? -8.286 -12.851 -8.472 1.00 97.25 88 ASN A C 1
ATOM 670 O O . ASN A 1 88 ? -8.037 -11.691 -8.814 1.00 97.25 88 ASN A O 1
ATOM 674 N N . ALA A 1 89 ? -7.336 -13.710 -8.108 1.00 97.81 89 ALA A N 1
ATOM 675 C CA . ALA A 1 89 ? -5.918 -13.406 -8.194 1.00 97.81 89 ALA A CA 1
ATOM 676 C C . ALA A 1 89 ? -5.487 -13.190 -9.646 1.00 97.81 89 ALA A C 1
ATOM 678 O O . ALA A 1 89 ? -5.732 -14.023 -10.521 1.00 97.81 89 ALA A O 1
ATOM 679 N N . ARG A 1 90 ? -4.838 -12.056 -9.902 1.00 97.06 90 ARG A N 1
ATOM 680 C CA . ARG A 1 90 ? -4.341 -11.655 -11.220 1.00 97.06 90 ARG A CA 1
ATOM 681 C C . ARG A 1 90 ? -2.901 -11.190 -11.083 1.00 97.06 90 ARG A C 1
ATOM 683 O O . ARG A 1 90 ? -2.593 -10.405 -10.192 1.00 97.06 90 ARG A O 1
ATOM 690 N N . SER A 1 91 ? -2.035 -11.622 -11.993 1.00 97.19 91 SER A N 1
ATOM 691 C CA . SER A 1 91 ? -0.668 -11.102 -12.094 1.00 97.19 91 SER A CA 1
ATOM 692 C C . SER A 1 91 ? -0.609 -9.963 -13.111 1.00 97.19 91 SER A C 1
ATOM 694 O O . SER A 1 91 ? -1.120 -10.095 -14.223 1.00 97.19 91 SER A O 1
ATOM 696 N N . LEU A 1 92 ? 0.050 -8.859 -12.754 1.00 97.44 92 LEU A N 1
ATOM 697 C CA . LEU A 1 92 ? 0.373 -7.751 -13.667 1.00 97.44 92 LEU A CA 1
ATOM 698 C C . LEU A 1 92 ? 1.778 -7.887 -14.290 1.00 97.44 92 LEU A C 1
ATOM 700 O O . LEU A 1 92 ? 2.360 -6.924 -14.808 1.00 97.44 92 LEU A O 1
ATOM 704 N N . GLY A 1 93 ? 2.321 -9.103 -14.241 1.00 96.94 93 GLY A N 1
ATOM 705 C CA . GLY A 1 93 ? 3.642 -9.475 -14.725 1.00 96.94 93 GLY A CA 1
ATOM 706 C C . GLY A 1 93 ? 4.558 -9.926 -13.595 1.00 96.94 93 GLY A C 1
ATOM 707 O O . GLY A 1 93 ? 4.254 -9.742 -12.415 1.00 96.94 93 GLY A O 1
ATOM 708 N N . ASN A 1 94 ? 5.699 -10.493 -13.978 1.00 96.31 94 ASN A N 1
ATOM 709 C CA . ASN A 1 94 ? 6.722 -10.905 -13.031 1.00 96.31 94 ASN A CA 1
ATOM 710 C C . ASN A 1 94 ? 7.851 -9.881 -12.964 1.00 96.31 94 ASN A C 1
ATOM 712 O O . ASN A 1 94 ? 8.274 -9.328 -13.983 1.00 96.31 94 ASN A O 1
ATOM 716 N N . PHE A 1 95 ? 8.345 -9.645 -11.754 1.00 95.31 95 PHE A N 1
ATOM 717 C CA . PHE A 1 95 ? 9.364 -8.646 -11.474 1.00 95.31 95 PHE A CA 1
ATOM 718 C C . PHE A 1 95 ? 10.390 -9.177 -10.478 1.00 95.31 95 PHE A C 1
ATOM 720 O O . PHE A 1 95 ? 10.116 -10.046 -9.650 1.00 95.31 95 PHE A O 1
ATOM 727 N N . THR A 1 96 ? 11.591 -8.612 -10.541 1.00 93.88 96 THR A N 1
ATOM 728 C CA . THR A 1 96 ? 12.667 -8.899 -9.593 1.00 93.88 96 THR A CA 1
ATOM 729 C C . THR A 1 96 ? 12.850 -7.713 -8.662 1.00 93.88 96 THR A C 1
ATOM 731 O O . THR A 1 96 ? 12.948 -6.570 -9.101 1.00 93.88 96 THR A O 1
ATOM 734 N N . GLY A 1 97 ? 12.917 -7.994 -7.365 1.00 94.12 97 GLY A N 1
ATOM 735 C CA . GLY A 1 97 ? 13.181 -6.999 -6.337 1.00 94.12 97 GLY A CA 1
ATOM 736 C C . GLY A 1 97 ? 12.011 -6.072 -6.015 1.00 94.12 97 GLY A C 1
ATOM 737 O O . GLY A 1 97 ? 12.231 -5.068 -5.344 1.00 94.12 97 GLY A O 1
ATOM 738 N N . GLN A 1 98 ? 10.794 -6.391 -6.473 1.00 95.56 98 GLN A N 1
ATOM 739 C CA . GLN A 1 98 ? 9.585 -5.640 -6.127 1.00 95.56 98 GLN A CA 1
ATOM 740 C C . GLN A 1 98 ? 9.418 -5.534 -4.606 1.00 95.56 98 GLN A C 1
ATOM 742 O O . GLN A 1 98 ? 9.796 -6.442 -3.868 1.00 95.56 98 GLN A O 1
ATOM 747 N N . TYR A 1 99 ? 8.883 -4.421 -4.121 1.00 96.00 99 TYR A N 1
ATOM 748 C CA . TYR A 1 99 ? 8.859 -4.167 -2.688 1.00 96.00 99 TYR A CA 1
ATOM 749 C C . TYR A 1 99 ? 7.704 -3.267 -2.260 1.00 96.00 99 TYR A C 1
ATOM 751 O O . TYR A 1 99 ? 6.829 -3.714 -1.525 1.00 96.00 99 TYR A O 1
ATOM 759 N N . GLY A 1 100 ? 7.682 -2.008 -2.698 1.00 96.62 100 GLY A N 1
ATOM 760 C CA . GLY A 1 100 ? 6.621 -1.074 -2.338 1.00 96.62 100 GLY A CA 1
ATOM 761 C C . GLY A 1 100 ? 5.450 -1.174 -3.305 1.00 96.62 100 GLY A C 1
ATOM 762 O O . GLY A 1 100 ? 5.640 -1.288 -4.513 1.00 96.62 100 GLY A O 1
ATOM 763 N N . VAL A 1 101 ? 4.232 -1.086 -2.774 1.00 97.62 101 VAL A N 1
ATOM 764 C CA . VAL A 1 101 ? 3.005 -0.977 -3.570 1.00 97.62 101 VAL A CA 1
ATOM 765 C C . VAL A 1 101 ? 2.070 0.058 -2.961 1.00 97.62 101 VAL A C 1
ATOM 767 O O . VAL A 1 101 ? 2.009 0.191 -1.738 1.00 97.62 101 VAL A O 1
ATOM 770 N N . SER A 1 102 ? 1.345 0.806 -3.793 1.00 96.75 102 SER A N 1
ATOM 771 C CA . SER A 1 102 ? 0.258 1.680 -3.340 1.00 96.75 102 SER A CA 1
ATOM 772 C C . SER A 1 102 ? -0.718 2.013 -4.467 1.00 96.75 102 SER A C 1
ATOM 774 O O . SER A 1 102 ? -0.316 2.143 -5.621 1.00 96.75 102 SER A O 1
ATOM 776 N N . PHE A 1 103 ? -1.997 2.161 -4.132 1.00 97.19 103 PHE A N 1
ATOM 777 C CA . PHE A 1 103 ? -3.028 2.634 -5.056 1.00 97.19 103 PHE A CA 1
ATOM 778 C C . PHE A 1 103 ? -3.086 4.166 -5.057 1.00 97.19 103 PHE A C 1
ATOM 780 O O . PHE A 1 103 ? -2.773 4.803 -4.049 1.00 97.19 103 PHE A O 1
ATOM 787 N N . SER A 1 104 ? -3.524 4.756 -6.169 1.00 95.19 104 SER A N 1
ATOM 788 C CA . SER A 1 104 ? -3.893 6.174 -6.209 1.00 95.19 104 SER A CA 1
ATOM 789 C C . SER A 1 104 ? -5.145 6.458 -5.360 1.00 95.19 104 SER A C 1
ATOM 791 O O . SER A 1 104 ? -5.955 5.546 -5.155 1.00 95.19 104 SER A O 1
ATOM 793 N N . PRO A 1 105 ? -5.331 7.702 -4.870 1.00 90.94 105 PRO A N 1
ATOM 794 C CA . PRO A 1 105 ? -6.540 8.119 -4.156 1.00 90.94 105 PRO A CA 1
ATOM 795 C C . PRO A 1 105 ? -7.849 7.733 -4.854 1.00 90.94 105 PRO A C 1
ATOM 797 O O . PRO A 1 105 ? -8.803 7.311 -4.195 1.00 90.94 105 PRO A O 1
ATOM 800 N N . ASP A 1 106 ? -7.882 7.864 -6.184 1.00 91.50 106 ASP A N 1
ATOM 801 C CA . ASP A 1 106 ? -9.052 7.574 -7.014 1.00 91.50 106 ASP A CA 1
ATOM 802 C C . ASP A 1 106 ? -9.173 6.100 -7.449 1.00 91.50 106 ASP A C 1
ATOM 804 O O . ASP A 1 106 ? -10.094 5.745 -8.185 1.00 91.50 106 ASP A O 1
ATOM 808 N N . ASN A 1 107 ? -8.265 5.234 -6.984 1.00 94.44 107 ASN A N 1
ATOM 809 C CA . ASN A 1 107 ? -8.208 3.797 -7.270 1.00 94.44 107 ASN A CA 1
ATOM 810 C C . ASN A 1 107 ? -7.986 3.435 -8.750 1.00 94.44 107 ASN A C 1
ATOM 812 O O . ASN A 1 107 ? -8.185 2.282 -9.133 1.00 94.44 107 ASN A O 1
ATOM 816 N N . THR A 1 108 ? -7.590 4.382 -9.602 1.00 94.69 108 THR A N 1
ATOM 817 C CA . THR A 1 108 ? -7.397 4.131 -11.042 1.00 94.69 108 THR A CA 1
ATOM 818 C C . THR A 1 108 ? -5.993 3.678 -11.396 1.00 94.69 108 THR A C 1
ATOM 820 O O . THR A 1 108 ? -5.781 3.100 -12.465 1.00 94.69 108 THR A O 1
ATOM 823 N N . ARG A 1 109 ? -5.033 3.922 -10.502 1.00 97.12 109 ARG A N 1
ATOM 824 C CA . ARG A 1 109 ? -3.626 3.597 -10.703 1.00 97.12 109 ARG A CA 1
ATOM 825 C C . ARG A 1 109 ? -3.086 2.752 -9.573 1.00 97.12 109 ARG A C 1
ATOM 827 O O . ARG A 1 109 ? -3.507 2.856 -8.420 1.00 97.12 109 ARG A O 1
ATOM 834 N N . LEU A 1 110 ? -2.096 1.949 -9.927 1.00 98.06 110 LEU A N 1
ATOM 835 C CA . LEU A 1 110 ? -1.331 1.137 -9.000 1.00 98.06 110 LEU A CA 1
ATOM 836 C C . LEU A 1 110 ? 0.152 1.405 -9.220 1.00 98.06 110 LEU A C 1
ATOM 838 O O . LEU A 1 110 ? 0.638 1.405 -10.347 1.00 98.06 110 LEU A O 1
ATOM 842 N N . TYR A 1 111 ? 0.864 1.657 -8.136 1.00 97.75 111 TYR A N 1
ATOM 843 C CA . TYR A 1 111 ? 2.278 1.986 -8.138 1.00 97.75 111 TYR A CA 1
ATOM 844 C C . TYR A 1 111 ? 3.074 0.820 -7.578 1.00 97.75 111 TYR A C 1
ATOM 846 O O . TYR A 1 111 ? 2.677 0.242 -6.568 1.00 97.75 111 TYR A O 1
ATOM 854 N N . LEU A 1 112 ? 4.198 0.511 -8.221 1.00 98.00 112 LEU A N 1
ATOM 855 C CA . LEU A 1 112 ? 5.142 -0.525 -7.815 1.00 98.00 112 LEU A CA 1
ATOM 856 C C . LEU A 1 112 ? 6.550 0.063 -7.771 1.00 98.00 112 LEU A C 1
ATOM 858 O O . LEU A 1 112 ? 6.971 0.737 -8.712 1.00 98.00 112 LEU A O 1
ATOM 862 N N . THR A 1 113 ? 7.297 -0.237 -6.718 1.00 96.62 113 THR A N 1
ATOM 863 C CA . THR A 1 113 ? 8.712 0.126 -6.576 1.00 96.62 113 THR A CA 1
ATOM 864 C C . THR A 1 113 ? 9.540 -1.088 -6.190 1.00 96.62 113 THR A C 1
ATOM 866 O O . THR A 1 113 ? 9.087 -1.952 -5.435 1.00 96.62 113 THR A O 1
ATOM 869 N N . GLY A 1 114 ? 10.783 -1.136 -6.666 1.00 95.44 114 GLY A N 1
ATOM 870 C CA . GLY A 1 114 ? 11.791 -2.037 -6.121 1.00 95.44 114 GLY A CA 1
ATOM 871 C C . GLY A 1 114 ? 12.267 -1.611 -4.728 1.00 95.44 114 GLY A C 1
ATOM 872 O O . GLY A 1 114 ? 12.029 -0.483 -4.295 1.00 95.44 114 GLY A O 1
ATOM 873 N N . LEU A 1 115 ? 12.966 -2.493 -4.013 1.00 92.94 115 LEU A N 1
ATOM 874 C CA . LEU A 1 115 ? 13.576 -2.178 -2.713 1.00 92.94 115 LEU A CA 1
ATOM 875 C C . LEU A 1 115 ? 14.701 -1.136 -2.836 1.00 92.94 115 LEU A C 1
ATOM 877 O O . LEU A 1 115 ? 14.855 -0.285 -1.960 1.00 92.94 115 LEU A O 1
ATOM 881 N N . TYR A 1 116 ? 15.469 -1.194 -3.927 1.00 90.62 116 TYR A N 1
ATOM 882 C CA . TYR A 1 116 ? 16.619 -0.328 -4.193 1.00 90.62 116 TYR A CA 1
ATOM 883 C C . TYR A 1 116 ? 16.471 0.439 -5.511 1.00 90.62 116 TYR A C 1
ATOM 885 O O . TYR A 1 116 ? 15.894 -0.059 -6.470 1.00 90.62 116 TYR A O 1
ATOM 893 N N . ALA A 1 117 ? 17.101 1.614 -5.613 1.00 85.94 117 ALA A N 1
ATOM 894 C CA . ALA A 1 117 ? 17.009 2.495 -6.789 1.00 85.94 117 ALA A CA 1
ATOM 895 C C . ALA A 1 117 ? 17.599 1.933 -8.104 1.00 85.94 117 ALA A C 1
ATOM 897 O O . ALA A 1 117 ? 17.418 2.526 -9.164 1.00 85.94 117 ALA A O 1
ATOM 898 N N . HIS A 1 118 ? 18.318 0.807 -8.074 1.00 86.88 118 HIS A N 1
ATOM 899 C CA . HIS A 1 118 ? 18.770 0.133 -9.299 1.00 86.88 118 HIS A CA 1
ATOM 900 C C . HIS A 1 118 ? 17.725 -0.852 -9.856 1.00 86.88 118 HIS A C 1
ATOM 902 O O . HIS A 1 118 ? 17.894 -1.335 -10.974 1.00 86.88 118 HIS A O 1
ATOM 908 N N . GLN A 1 119 ? 16.660 -1.133 -9.100 1.00 91.19 119 GLN A N 1
A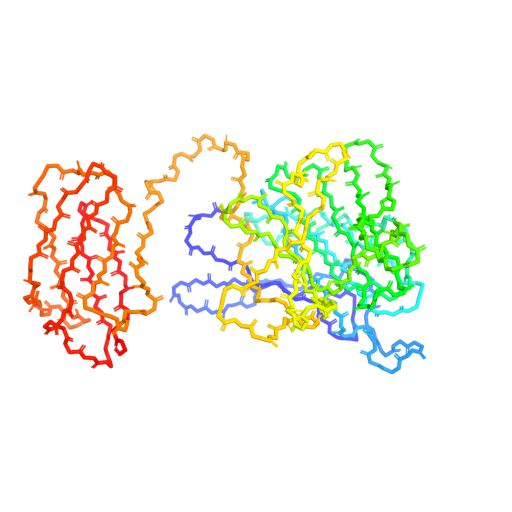TOM 909 C CA . GLN A 1 119 ? 15.541 -1.994 -9.488 1.00 91.19 119 GLN A CA 1
ATOM 910 C C . GLN A 1 119 ? 14.417 -1.162 -10.106 1.00 91.19 119 GLN A C 1
ATOM 912 O O . GLN A 1 119 ? 14.340 0.047 -9.888 1.00 91.19 119 GLN A O 1
ATOM 917 N N . ASP A 1 120 ? 13.561 -1.803 -10.897 1.00 90.88 120 ASP A N 1
ATOM 918 C CA . ASP A 1 120 ? 12.516 -1.111 -11.643 1.00 90.88 120 ASP A CA 1
ATOM 919 C C . ASP A 1 120 ? 11.373 -0.592 -10.757 1.00 90.88 120 ASP A C 1
ATOM 921 O O . ASP A 1 120 ? 11.058 -1.139 -9.698 1.00 90.88 120 ASP A O 1
ATOM 925 N N . ALA A 1 121 ? 10.736 0.477 -11.230 1.00 95.00 121 ALA A N 1
ATOM 926 C CA . ALA A 1 121 ? 9.531 1.054 -10.655 1.00 95.00 121 ALA A CA 1
ATOM 927 C C . ALA A 1 121 ? 8.550 1.388 -11.776 1.00 95.00 121 ALA A C 1
ATOM 929 O O . ALA A 1 121 ? 8.961 1.786 -12.871 1.00 95.00 121 ALA A O 1
ATOM 930 N N . TYR A 1 122 ? 7.259 1.230 -11.503 1.00 96.50 122 TYR A N 1
ATOM 931 C CA . TYR A 1 122 ? 6.204 1.355 -12.500 1.00 96.50 122 TYR A CA 1
ATOM 932 C C . TYR A 1 122 ? 4.963 2.040 -11.938 1.00 96.50 122 TYR A C 1
ATOM 934 O O . TYR A 1 122 ? 4.634 1.918 -10.757 1.00 96.50 122 TYR A O 1
ATOM 942 N N . VAL A 1 123 ? 4.239 2.706 -12.833 1.00 96.56 123 VAL A N 1
ATOM 943 C CA . VAL A 1 123 ? 2.835 3.071 -12.651 1.00 96.56 123 VAL A CA 1
ATOM 944 C C . VAL A 1 123 ? 1.994 2.254 -13.625 1.00 96.56 123 VAL A C 1
ATOM 946 O O . VAL A 1 123 ? 2.311 2.166 -14.813 1.00 96.56 123 VAL A O 1
ATOM 949 N N . PHE A 1 124 ? 0.933 1.646 -13.114 1.00 97.69 124 PHE A N 1
ATOM 950 C CA . PHE A 1 124 ? -0.053 0.894 -13.875 1.00 97.69 124 PHE A CA 1
ATOM 951 C C . PHE A 1 124 ? -1.333 1.717 -13.971 1.00 97.69 124 PHE A C 1
ATOM 953 O O . PHE A 1 124 ? -1.812 2.232 -12.961 1.00 97.69 124 PHE A O 1
ATOM 960 N N . ASP A 1 125 ? -1.893 1.815 -15.171 1.00 96.81 125 ASP A N 1
ATOM 961 C CA . ASP A 1 125 ? -3.257 2.280 -15.396 1.00 96.81 125 ASP A CA 1
ATOM 962 C C . ASP A 1 125 ? -4.181 1.060 -15.358 1.00 96.81 125 ASP A C 1
ATOM 964 O O . ASP A 1 125 ? -4.158 0.219 -16.262 1.00 96.81 125 ASP A O 1
ATOM 968 N N . LEU A 1 126 ? -4.974 0.947 -14.292 1.00 95.19 126 LEU A N 1
ATOM 969 C CA . LEU A 1 126 ? -5.831 -0.215 -14.053 1.00 95.19 126 LEU A CA 1
ATOM 970 C C . LEU A 1 126 ? -7.037 -0.260 -14.998 1.00 95.19 126 LEU A C 1
ATOM 972 O O . LEU A 1 126 ? -7.620 -1.325 -15.182 1.00 95.19 126 LEU A O 1
ATOM 976 N N . ARG A 1 127 ? -7.414 0.872 -15.609 1.00 91.62 127 ARG A N 1
ATOM 977 C CA . ARG A 1 127 ? -8.523 0.938 -16.572 1.00 91.62 127 ARG A CA 1
ATOM 978 C C . ARG A 1 127 ? -8.058 0.564 -17.971 1.00 91.62 127 ARG A C 1
ATOM 980 O O . ARG A 1 127 ? -8.740 -0.181 -18.664 1.00 91.62 127 ARG A O 1
ATOM 987 N N . ALA A 1 128 ? -6.906 1.087 -18.381 1.00 94.06 128 ALA A N 1
ATOM 988 C CA . ALA A 1 128 ? -6.333 0.819 -19.694 1.00 94.06 128 ALA A CA 1
ATOM 989 C C . ALA A 1 128 ? -5.556 -0.508 -19.752 1.00 94.06 128 ALA A C 1
ATOM 991 O O . ALA A 1 128 ? -5.237 -0.971 -20.844 1.00 94.06 128 ALA A O 1
ATOM 992 N N . GLY A 1 129 ? -5.208 -1.102 -18.604 1.00 94.00 129 GLY A N 1
ATOM 993 C CA . GLY A 1 129 ? -4.386 -2.314 -18.545 1.00 94.00 129 GLY A CA 1
ATOM 994 C C . GLY A 1 129 ? -2.952 -2.081 -19.030 1.00 94.00 129 GLY A C 1
ATOM 995 O O . GLY A 1 129 ? -2.317 -2.989 -19.560 1.00 94.00 129 GLY A O 1
ATOM 996 N N . THR A 1 130 ? -2.440 -0.855 -18.888 1.00 95.62 130 THR A N 1
ATOM 997 C CA . THR A 1 130 ? -1.100 -0.469 -19.359 1.00 95.62 130 THR A CA 1
ATOM 998 C C . THR A 1 130 ? -0.177 -0.148 -18.190 1.00 95.62 130 THR A C 1
ATOM 1000 O O . THR A 1 130 ? -0.633 0.151 -17.088 1.00 95.62 130 THR A O 1
ATOM 1003 N N . LYS A 1 131 ? 1.140 -0.197 -18.419 1.00 95.69 131 LYS A N 1
ATOM 1004 C CA . LYS A 1 131 ? 2.148 0.211 -17.433 1.00 95.69 131 LYS A CA 1
ATOM 1005 C C . LYS A 1 131 ? 3.230 1.069 -18.070 1.00 95.69 131 LYS A C 1
ATOM 1007 O O . LYS A 1 131 ? 3.558 0.880 -19.241 1.00 95.69 131 LYS A O 1
ATOM 1012 N N . LYS A 1 132 ? 3.811 1.975 -17.289 1.00 94.88 132 LYS A N 1
ATOM 1013 C CA . LYS A 1 132 ? 4.943 2.819 -17.693 1.00 94.88 132 LYS A CA 1
ATOM 1014 C C . LYS A 1 132 ? 6.014 2.841 -16.600 1.00 94.88 132 LYS A C 1
ATOM 1016 O O . LYS A 1 132 ? 5.657 2.730 -15.425 1.00 94.88 132 LYS A O 1
ATOM 1021 N N . PRO A 1 133 ? 7.305 2.982 -16.952 1.00 94.06 133 PRO A N 1
ATOM 1022 C CA . PRO A 1 133 ? 8.358 3.204 -15.967 1.00 94.06 133 PRO A CA 1
ATOM 1023 C C . PRO A 1 133 ? 8.086 4.457 -15.132 1.00 94.06 133 PRO A C 1
ATOM 1025 O O . PRO A 1 133 ? 7.618 5.467 -15.656 1.00 94.06 133 PRO A O 1
ATOM 1028 N N . LEU A 1 134 ? 8.412 4.395 -13.845 1.00 91.75 134 LEU A N 1
ATOM 1029 C CA . LEU A 1 134 ? 8.319 5.512 -12.915 1.00 91.75 134 LEU A CA 1
ATOM 1030 C C . LEU A 1 134 ? 9.727 5.972 -12.525 1.00 91.75 134 LEU A C 1
ATOM 1032 O O . LEU A 1 134 ? 10.493 5.230 -11.908 1.00 91.75 134 LEU A O 1
ATOM 1036 N N . ALA A 1 135 ? 10.056 7.211 -12.869 1.00 89.06 135 ALA A N 1
ATOM 1037 C CA . ALA A 1 135 ? 11.334 7.834 -12.553 1.00 89.06 135 ALA A CA 1
ATOM 1038 C C . ALA A 1 135 ? 11.126 9.283 -12.107 1.00 89.06 135 ALA A C 1
ATOM 1040 O O . ALA A 1 135 ? 10.120 9.900 -12.445 1.00 89.06 135 ALA A O 1
ATOM 1041 N N . ILE A 1 136 ? 12.080 9.811 -11.347 1.00 86.62 136 ILE A N 1
ATOM 1042 C CA . ILE A 1 136 ? 12.144 11.205 -10.918 1.00 86.62 136 ILE A CA 1
ATOM 1043 C C . ILE A 1 136 ? 13.382 11.869 -11.523 1.00 86.62 136 ILE A C 1
ATOM 1045 O O . ILE A 1 136 ? 14.484 11.316 -11.494 1.00 86.62 136 ILE A O 1
ATOM 1049 N N . GLY A 1 137 ? 13.194 13.071 -12.066 1.00 81.19 137 GLY A N 1
ATOM 1050 C CA . GLY A 1 137 ? 14.290 13.875 -12.590 1.00 81.19 137 GLY A CA 1
ATOM 1051 C C . GLY A 1 137 ? 15.163 14.442 -11.471 1.00 81.19 137 GLY A C 1
ATOM 1052 O O . GLY A 1 137 ? 14.667 14.879 -10.431 1.00 81.19 137 GLY A O 1
ATOM 1053 N N . GLU A 1 138 ? 16.470 14.479 -11.700 1.00 76.12 138 GLU A N 1
ATOM 1054 C CA . GLU A 1 138 ? 17.424 15.153 -10.826 1.00 76.12 138 GLU A CA 1
ATOM 1055 C C . GLU A 1 138 ? 18.451 15.934 -11.650 1.00 76.12 138 GLU A C 1
ATOM 1057 O O . GLU A 1 138 ? 18.963 15.450 -12.662 1.00 76.12 138 GLU A O 1
ATOM 1062 N N . GLU A 1 139 ? 18.767 17.151 -11.208 1.00 73.50 139 GLU A N 1
ATOM 1063 C CA . GLU A 1 139 ? 19.916 17.887 -11.726 1.00 73.50 139 GLU A CA 1
ATOM 1064 C C . GLU A 1 139 ? 21.172 17.496 -10.950 1.00 73.50 139 GLU A C 1
ATOM 1066 O O . GLU A 1 139 ? 21.219 17.549 -9.722 1.00 73.50 139 GLU A O 1
ATOM 1071 N N . SER A 1 140 ? 22.209 17.104 -11.682 1.00 70.12 140 SER A N 1
ATOM 1072 C CA . SER A 1 140 ? 23.514 16.757 -11.131 1.00 70.12 140 SER A CA 1
ATOM 1073 C C . SER A 1 140 ? 24.613 17.556 -11.828 1.00 70.12 140 SER A C 1
ATOM 1075 O O . SER A 1 140 ? 24.393 18.157 -12.881 1.00 70.12 140 SER A O 1
ATOM 1077 N N . ARG A 1 141 ? 25.838 17.518 -11.285 1.00 68.00 141 ARG A N 1
ATOM 1078 C CA . ARG A 1 141 ? 27.010 18.138 -11.933 1.00 68.00 141 ARG A CA 1
ATOM 1079 C C . ARG A 1 141 ? 27.291 17.577 -13.334 1.00 68.00 141 ARG A C 1
ATOM 1081 O O . ARG A 1 141 ? 27.902 18.273 -14.134 1.00 68.00 141 ARG A O 1
ATOM 1088 N N . SER A 1 142 ? 26.852 16.352 -13.632 1.00 76.25 142 SER A N 1
ATOM 1089 C CA . SER A 1 142 ? 26.974 15.727 -14.956 1.00 76.25 142 SER A CA 1
ATOM 1090 C C . SER A 1 142 ? 25.733 15.911 -15.844 1.00 76.25 142 SER A C 1
ATOM 1092 O O . SER A 1 142 ? 25.638 15.281 -16.893 1.00 76.25 142 SER A O 1
ATOM 1094 N N . GLY A 1 143 ? 24.790 16.775 -15.449 1.00 77.88 143 GLY A N 1
ATOM 1095 C CA . GLY A 1 143 ? 23.563 17.070 -16.190 1.00 77.88 143 GLY A CA 1
ATOM 1096 C C . GLY A 1 143 ? 22.306 16.460 -15.566 1.00 77.88 143 GLY A C 1
ATOM 1097 O O . GLY A 1 143 ? 22.309 16.010 -14.415 1.00 77.88 143 GLY A O 1
ATOM 1098 N N . LYS A 1 144 ? 21.209 16.477 -16.333 1.00 79.56 144 LYS A N 1
ATOM 1099 C CA . LYS A 1 144 ? 19.910 15.927 -15.921 1.00 79.56 144 LYS A CA 1
ATOM 1100 C C . LYS A 1 144 ? 19.940 14.402 -15.978 1.00 79.56 144 LYS A C 1
ATOM 1102 O O . LYS A 1 144 ? 20.202 13.832 -17.033 1.00 79.56 144 LYS A O 1
ATOM 1107 N N . GLN A 1 145 ? 19.636 13.756 -14.859 1.00 81.81 145 GLN A N 1
ATOM 1108 C CA . GLN A 1 145 ? 19.514 12.305 -14.753 1.00 81.81 145 GLN A CA 1
ATOM 1109 C C . GLN A 1 145 ? 18.078 11.917 -14.398 1.00 81.81 145 GLN A C 1
ATOM 1111 O O . GLN A 1 145 ? 17.358 12.675 -13.750 1.00 81.81 145 GLN A O 1
ATOM 1116 N N . GLN A 1 146 ? 17.663 10.729 -14.831 1.00 83.31 146 GLN A N 1
ATOM 1117 C CA . GLN A 1 146 ? 16.418 10.100 -14.398 1.00 83.31 146 GLN A CA 1
ATOM 1118 C C . GLN A 1 146 ? 16.763 9.011 -13.392 1.00 83.31 146 GLN A C 1
ATOM 1120 O O . GLN A 1 146 ? 17.491 8.071 -13.713 1.00 83.31 146 GLN A O 1
ATOM 1125 N N . LEU A 1 147 ? 16.257 9.150 -12.172 1.00 83.94 147 LEU A N 1
ATOM 1126 C CA . LEU A 1 147 ? 16.458 8.182 -11.105 1.00 83.94 147 LEU A CA 1
ATOM 1127 C C . LEU A 1 147 ? 15.197 7.356 -10.915 1.00 83.94 147 LEU A C 1
ATOM 1129 O O . LEU A 1 147 ? 14.090 7.893 -10.901 1.00 83.94 147 LEU A O 1
ATOM 1133 N N . ARG A 1 148 ? 15.354 6.047 -10.724 1.00 86.88 148 ARG A N 1
ATOM 1134 C CA . ARG A 1 148 ? 14.222 5.206 -10.344 1.00 86.88 148 ARG A CA 1
ATOM 1135 C C . ARG A 1 148 ? 13.852 5.461 -8.889 1.00 86.88 148 ARG A C 1
ATOM 1137 O O . ARG A 1 148 ? 14.712 5.662 -8.030 1.00 86.88 148 ARG A O 1
ATOM 1144 N N . ILE A 1 149 ? 12.555 5.432 -8.637 1.00 90.00 149 ILE A N 1
ATOM 1145 C CA . ILE A 1 149 ? 11.985 5.544 -7.300 1.00 90.00 149 ILE A CA 1
ATOM 1146 C C . ILE A 1 149 ? 12.035 4.164 -6.626 1.00 90.00 149 ILE A C 1
ATOM 1148 O O . ILE A 1 149 ? 11.856 3.150 -7.295 1.00 90.00 149 ILE A O 1
ATOM 1152 N N . ALA A 1 150 ? 12.294 4.102 -5.319 1.00 92.38 150 ALA A N 1
ATOM 1153 C CA . ALA A 1 150 ? 12.482 2.841 -4.601 1.00 92.38 150 ALA A CA 1
ATOM 1154 C C . ALA A 1 150 ? 11.906 2.865 -3.180 1.00 92.38 150 ALA A C 1
ATOM 1156 O O . ALA A 1 150 ? 11.523 3.911 -2.659 1.00 92.38 150 ALA A O 1
ATOM 1157 N N . GLY A 1 151 ? 11.883 1.690 -2.553 1.00 93.88 151 GLY A N 1
ATOM 1158 C CA . GLY A 1 151 ? 11.440 1.481 -1.185 1.00 93.88 151 GLY A CA 1
ATOM 1159 C C . GLY A 1 151 ? 9.919 1.488 -1.038 1.00 93.88 151 GLY A C 1
ATOM 1160 O O . GLY A 1 151 ? 9.187 1.235 -1.991 1.00 93.88 151 GLY A O 1
ATOM 1161 N N . ALA A 1 152 ? 9.434 1.721 0.177 1.00 95.31 152 ALA A N 1
ATOM 1162 C CA . ALA A 1 152 ? 8.014 1.754 0.493 1.00 95.31 152 ALA A CA 1
ATOM 1163 C C . ALA A 1 152 ? 7.282 2.874 -0.250 1.00 95.31 152 ALA A C 1
ATOM 1165 O O . ALA A 1 152 ? 7.827 3.959 -0.436 1.00 95.31 152 ALA A O 1
ATOM 1166 N N . LEU A 1 153 ? 6.014 2.632 -0.575 1.00 94.75 153 LEU A N 1
ATOM 1167 C CA . LEU A 1 153 ? 5.078 3.637 -1.069 1.00 94.75 153 LEU A CA 1
ATOM 1168 C C . LEU A 1 153 ? 3.977 3.857 -0.039 1.00 94.75 153 LEU A C 1
ATOM 1170 O O . LEU A 1 153 ? 3.442 2.900 0.527 1.00 94.75 153 LEU A O 1
ATOM 1174 N N . GLN A 1 154 ? 3.623 5.115 0.198 1.00 93.06 154 GLN A N 1
ATOM 1175 C CA . GLN A 1 154 ? 2.624 5.460 1.193 1.00 93.06 154 GLN A CA 1
ATOM 1176 C C . GLN A 1 154 ? 1.797 6.666 0.760 1.00 93.06 154 GLN A C 1
ATOM 1178 O O . GLN A 1 154 ? 2.323 7.762 0.573 1.00 93.06 154 GLN A O 1
ATOM 1183 N N . LEU A 1 155 ? 0.488 6.459 0.631 1.00 91.06 155 LEU A N 1
ATOM 1184 C CA . LEU A 1 155 ? -0.461 7.521 0.324 1.00 91.06 155 LEU A CA 1
ATOM 1185 C C . LEU A 1 155 ? -0.666 8.409 1.553 1.00 91.06 155 LEU A C 1
ATOM 1187 O O . LEU A 1 155 ? -0.880 7.888 2.650 1.00 91.06 155 LEU A O 1
ATOM 1191 N N . GLY A 1 156 ? -0.556 9.723 1.370 1.00 85.38 156 GLY A N 1
ATOM 1192 C CA . GLY A 1 156 ? -0.774 10.738 2.395 1.00 85.38 156 GLY A CA 1
ATOM 1193 C C . GLY A 1 156 ? -2.202 11.283 2.408 1.00 85.38 156 GLY A C 1
ATOM 1194 O O . GLY A 1 156 ? -2.961 11.138 1.450 1.00 85.38 156 GLY A O 1
ATOM 1195 N N . ILE A 1 157 ? -2.564 11.958 3.505 1.00 79.69 157 ILE A N 1
ATOM 1196 C CA . ILE A 1 157 ? -3.885 12.598 3.666 1.00 79.69 157 ILE A CA 1
ATOM 1197 C C . ILE A 1 157 ? -4.116 13.767 2.705 1.00 79.69 157 ILE A C 1
ATOM 1199 O O . ILE A 1 157 ? -5.251 14.143 2.439 1.00 79.69 157 ILE A O 1
ATOM 1203 N N . ASP A 1 158 ? -3.036 14.320 2.171 1.00 80.31 158 ASP A N 1
ATOM 1204 C CA . ASP A 1 158 ? -3.037 15.357 1.149 1.00 80.31 158 ASP A CA 1
ATOM 1205 C C . ASP A 1 158 ? -3.233 14.801 -0.272 1.00 80.31 158 ASP A C 1
ATOM 1207 O O . ASP A 1 158 ? -3.174 15.555 -1.241 1.00 80.31 158 ASP A O 1
ATOM 1211 N N . GLY A 1 159 ? -3.456 13.488 -0.405 1.00 84.00 159 GLY A N 1
ATOM 1212 C CA . GLY A 1 159 ? -3.647 12.815 -1.685 1.00 84.00 159 GLY A CA 1
ATOM 1213 C C . GLY A 1 159 ? -2.356 12.616 -2.477 1.00 84.00 159 GLY A C 1
ATOM 1214 O O . GLY A 1 159 ? -2.426 12.209 -3.632 1.00 84.00 159 GLY A O 1
ATOM 1215 N N . ARG A 1 160 ? -1.181 12.881 -1.887 1.00 89.19 160 ARG A N 1
ATOM 1216 C CA . ARG A 1 160 ? 0.124 12.654 -2.523 1.00 89.19 160 ARG A CA 1
ATOM 1217 C C . ARG A 1 160 ? 0.688 11.292 -2.153 1.00 89.19 160 ARG A C 1
ATOM 1219 O O . ARG A 1 160 ? 0.435 10.776 -1.064 1.00 89.19 160 ARG A O 1
ATOM 1226 N N . LEU A 1 161 ? 1.496 10.715 -3.041 1.00 92.12 161 LEU A N 1
ATOM 1227 C CA . LEU A 1 161 ? 2.160 9.440 -2.780 1.00 92.12 161 LEU A CA 1
ATOM 1228 C C . LEU A 1 161 ? 3.619 9.661 -2.398 1.00 92.12 161 LEU A C 1
ATOM 1230 O O . LEU A 1 161 ? 4.395 10.200 -3.179 1.00 92.12 161 LEU A O 1
ATOM 1234 N N . TYR A 1 162 ? 4.002 9.219 -1.210 1.00 92.50 162 TYR A N 1
ATOM 1235 C CA . TYR A 1 162 ? 5.348 9.373 -0.674 1.00 92.50 162 TYR A CA 1
ATOM 1236 C C . TYR A 1 162 ? 6.127 8.086 -0.832 1.00 92.50 162 TYR A C 1
ATOM 1238 O O . TYR A 1 162 ? 5.576 6.998 -0.650 1.00 92.50 162 TYR A O 1
ATOM 1246 N N . THR A 1 163 ? 7.418 8.209 -1.110 1.00 92.19 163 THR A N 1
ATOM 1247 C CA . THR A 1 163 ? 8.300 7.050 -1.200 1.00 92.19 163 THR A CA 1
ATOM 1248 C C . THR A 1 163 ? 9.305 7.078 -0.064 1.00 92.19 163 THR A C 1
ATOM 1250 O O . THR A 1 163 ? 9.709 8.150 0.392 1.00 92.19 163 THR A O 1
ATOM 1253 N N . SER A 1 164 ? 9.730 5.906 0.406 1.00 87.75 164 SER A N 1
ATOM 1254 C CA . SER A 1 164 ? 10.971 5.830 1.172 1.00 87.75 164 SER A CA 1
ATOM 1255 C C . SER A 1 164 ? 12.165 5.939 0.218 1.00 87.75 164 SER A C 1
ATOM 1257 O O . SER A 1 164 ? 12.041 6.395 -0.919 1.00 87.75 164 SER A O 1
ATOM 1259 N N . PHE A 1 165 ? 13.338 5.546 0.695 1.00 78.88 165 PHE A N 1
ATOM 1260 C CA . PHE A 1 165 ? 14.581 5.566 -0.059 1.00 78.88 165 PHE A CA 1
ATOM 1261 C C . PHE A 1 165 ? 15.018 6.994 -0.379 1.00 78.88 165 PHE A C 1
ATOM 1263 O O . PHE A 1 165 ? 15.402 7.332 -1.499 1.00 78.88 165 PHE A O 1
ATOM 1270 N N . GLY A 1 166 ? 14.926 7.856 0.639 1.00 69.44 166 GLY A N 1
ATOM 1271 C CA . GLY A 1 166 ? 15.329 9.240 0.483 1.00 69.44 166 GLY A CA 1
ATOM 1272 C C . GLY A 1 166 ? 16.825 9.367 0.229 1.00 69.44 166 GLY A C 1
ATOM 1273 O O . GLY A 1 166 ? 17.645 8.590 0.722 1.00 69.44 166 GLY A O 1
ATOM 1274 N N . ARG A 1 167 ? 17.172 10.358 -0.581 1.00 72.56 167 ARG A N 1
ATOM 1275 C CA . ARG A 1 167 ? 18.500 10.495 -1.165 1.00 72.56 167 ARG A CA 1
ATOM 1276 C C . ARG A 1 167 ? 19.261 11.620 -0.488 1.00 72.56 167 ARG A C 1
ATOM 1278 O O . ARG A 1 167 ? 18.702 12.700 -0.289 1.00 72.56 167 ARG A O 1
ATOM 1285 N N . ALA A 1 168 ? 20.530 11.368 -0.177 1.00 72.25 168 ALA A N 1
ATOM 1286 C CA . ALA A 1 168 ? 21.460 12.423 0.197 1.00 72.25 168 ALA A CA 1
ATOM 1287 C C . ALA A 1 168 ? 21.678 13.344 -1.009 1.00 72.25 168 ALA A C 1
ATOM 1289 O O . ALA A 1 168 ? 21.943 12.885 -2.121 1.00 72.25 168 ALA A O 1
ATOM 1290 N N . GLN A 1 169 ? 21.526 14.637 -0.790 1.00 71.25 169 GLN A N 1
ATOM 1291 C CA . GLN A 1 169 ? 21.710 15.675 -1.790 1.00 71.25 169 GLN A CA 1
ATOM 1292 C C . GLN A 1 169 ? 23.113 16.275 -1.664 1.00 71.25 169 GLN A C 1
ATOM 1294 O O . GLN A 1 169 ? 23.785 16.120 -0.644 1.00 71.25 169 GLN A O 1
ATOM 1299 N N . VAL A 1 170 ? 23.563 16.974 -2.709 1.00 67.75 170 VAL A N 1
ATOM 1300 C CA . VAL A 1 170 ? 24.907 17.587 -2.757 1.00 67.75 170 VAL A CA 1
ATOM 1301 C C . VAL A 1 170 ? 25.116 18.604 -1.626 1.00 67.75 170 VAL A C 1
ATOM 1303 O O . VAL A 1 170 ? 26.239 18.797 -1.172 1.00 67.75 170 VAL A O 1
ATOM 1306 N N . ASP A 1 171 ? 24.036 19.220 -1.145 1.00 70.25 171 ASP A N 1
ATOM 1307 C CA . ASP A 1 171 ? 24.017 20.173 -0.029 1.00 70.25 171 ASP A CA 1
ATOM 1308 C C . ASP A 1 171 ? 23.960 19.504 1.363 1.00 70.25 171 ASP A C 1
ATOM 1310 O O . ASP A 1 171 ? 23.827 20.188 2.375 1.00 70.25 171 ASP A O 1
ATOM 1314 N N . GLY A 1 172 ? 24.050 18.170 1.434 1.00 69.44 172 GLY A N 1
ATOM 1315 C CA . GLY A 1 172 ? 23.979 17.404 2.679 1.00 69.44 172 GLY A CA 1
ATOM 1316 C C . GLY A 1 172 ? 22.559 17.187 3.215 1.00 69.44 172 GLY A C 1
ATOM 1317 O O . GLY A 1 172 ? 22.397 16.534 4.249 1.00 69.44 172 GLY A O 1
ATOM 1318 N N . THR A 1 173 ? 21.523 17.690 2.531 1.00 74.00 173 THR A N 1
ATOM 1319 C CA . THR A 1 173 ? 20.124 17.435 2.900 1.00 74.00 173 THR A CA 1
ATOM 1320 C C . THR A 1 173 ? 19.669 16.045 2.460 1.00 74.00 173 THR A C 1
ATOM 1322 O O . THR A 1 173 ? 20.257 15.419 1.579 1.00 74.00 173 THR A O 1
ATOM 1325 N N . TYR A 1 174 ? 18.596 15.547 3.075 1.00 77.56 174 TYR A N 1
ATOM 1326 C CA . TYR A 1 174 ? 17.922 14.328 2.637 1.00 77.56 174 TYR A CA 1
ATOM 1327 C C . TYR A 1 174 ? 16.529 14.665 2.127 1.00 77.56 174 TYR A C 1
ATOM 1329 O O . TYR A 1 174 ? 15.756 15.345 2.808 1.00 77.56 174 TYR A O 1
ATOM 1337 N N . LYS A 1 175 ? 16.200 14.156 0.939 1.00 81.94 175 LYS A N 1
ATOM 1338 C CA . LYS A 1 175 ? 14.896 14.373 0.306 1.00 81.94 175 LYS A CA 1
ATOM 1339 C C . LYS A 1 175 ? 14.190 13.057 0.029 1.00 81.94 175 LYS A C 1
ATOM 1341 O O . LYS A 1 175 ? 14.839 12.060 -0.276 1.00 81.94 175 LYS A O 1
ATOM 1346 N N . LEU A 1 176 ? 12.866 13.070 0.125 1.00 86.50 176 LEU A N 1
ATOM 1347 C CA . LEU A 1 176 ? 11.996 11.982 -0.319 1.00 86.50 176 LEU A CA 1
ATOM 1348 C C . LEU A 1 176 ? 11.466 12.273 -1.711 1.00 86.50 176 LEU A C 1
ATOM 1350 O O . LEU A 1 176 ? 11.221 13.435 -2.025 1.00 86.50 176 LEU A O 1
ATOM 1354 N N . ALA A 1 177 ? 11.238 11.240 -2.516 1.00 88.00 177 ALA A N 1
ATOM 1355 C CA . ALA A 1 177 ? 10.413 11.424 -3.697 1.00 88.00 177 ALA A CA 1
ATOM 1356 C C . ALA A 1 177 ? 8.936 11.442 -3.272 1.00 88.00 177 ALA A C 1
ATOM 1358 O O . ALA A 1 177 ? 8.487 10.650 -2.438 1.00 88.00 177 ALA A O 1
ATOM 1359 N N . VAL A 1 178 ? 8.188 12.382 -3.835 1.00 91.19 178 VAL A N 1
ATOM 1360 C CA . VAL A 1 178 ? 6.740 12.502 -3.685 1.00 91.19 178 VAL A CA 1
ATOM 1361 C C . VAL A 1 178 ? 6.120 12.584 -5.070 1.00 91.19 178 VAL A C 1
ATOM 1363 O O . VAL A 1 178 ? 6.593 13.336 -5.913 1.00 91.19 178 VAL A O 1
ATOM 1366 N N . LEU A 1 179 ? 5.070 11.812 -5.326 1.00 92.81 179 LEU A N 1
ATOM 1367 C CA . LEU A 1 179 ? 4.224 11.996 -6.496 1.00 92.81 179 LEU A CA 1
ATOM 1368 C C . LEU A 1 179 ? 3.109 12.959 -6.103 1.00 92.81 179 LEU A C 1
ATOM 1370 O O . LEU A 1 179 ? 2.237 12.614 -5.304 1.00 92.81 179 LEU A O 1
ATOM 1374 N N . GLU A 1 180 ? 3.154 14.172 -6.643 1.00 91.06 180 GLU A N 1
ATOM 1375 C CA . GLU A 1 180 ? 2.210 15.238 -6.296 1.00 91.06 180 GLU A CA 1
ATOM 1376 C C . GLU A 1 180 ? 0.823 15.026 -6.910 1.00 91.06 180 GLU A C 1
ATOM 1378 O O . GLU A 1 180 ? -0.168 15.543 -6.401 1.00 91.06 180 GLU A O 1
ATOM 1383 N N . THR A 1 181 ? 0.752 14.269 -8.006 1.00 91.06 181 THR A N 1
ATOM 1384 C CA . THR A 1 181 ? -0.468 14.041 -8.793 1.00 91.06 181 THR A CA 1
ATOM 1385 C C . THR A 1 181 ? -0.663 12.549 -9.111 1.00 91.06 181 THR A C 1
ATOM 1387 O O . THR A 1 181 ? -0.667 12.160 -10.281 1.00 91.06 181 THR A O 1
ATOM 1390 N N . PRO A 1 182 ? -0.822 11.677 -8.094 1.00 92.81 182 PRO A N 1
ATOM 1391 C CA . PRO A 1 182 ? -0.856 10.226 -8.292 1.00 92.81 182 PRO A CA 1
ATOM 1392 C C . PRO A 1 182 ? -2.104 9.709 -9.029 1.00 92.81 182 PRO A C 1
ATOM 1394 O O . PRO A 1 182 ? -2.157 8.541 -9.382 1.00 92.81 182 PRO A O 1
ATOM 1397 N N . ASP A 1 183 ? -3.106 10.545 -9.298 1.00 91.56 183 ASP A N 1
ATOM 1398 C CA . ASP A 1 183 ? -4.265 10.159 -10.119 1.00 91.56 183 ASP A CA 1
ATOM 1399 C C . ASP A 1 183 ? -4.023 10.398 -11.628 1.00 91.56 183 ASP A C 1
ATOM 1401 O O . ASP A 1 183 ? -4.747 9.891 -12.490 1.00 91.56 183 ASP A O 1
ATOM 1405 N N . ARG A 1 184 ? -3.001 11.186 -12.001 1.00 89.62 184 ARG A N 1
ATOM 1406 C CA . ARG A 1 184 ? -2.830 11.656 -13.386 1.00 89.62 184 ARG A CA 1
ATOM 1407 C C . ARG A 1 184 ? -2.038 10.703 -14.281 1.00 89.62 184 ARG A C 1
ATOM 1409 O O . ARG A 1 184 ? -1.037 10.156 -13.824 1.00 89.62 184 ARG A O 1
ATOM 1416 N N . PRO A 1 185 ? -2.407 10.630 -15.585 1.00 85.25 185 PRO A N 1
ATOM 1417 C CA . PRO A 1 185 ? -1.547 10.451 -16.744 1.00 85.25 185 PRO A CA 1
ATOM 1418 C C . PRO A 1 185 ? -0.112 10.043 -16.485 1.00 85.25 185 PRO A C 1
ATOM 1420 O O . PRO A 1 185 ? 0.290 8.881 -16.414 1.00 85.25 185 PRO A O 1
ATOM 1423 N N . GLU A 1 186 ? 0.600 11.144 -16.332 1.00 86.62 186 GLU A N 1
ATOM 1424 C CA . GLU A 1 186 ? 1.987 11.295 -16.006 1.00 86.62 186 GLU A CA 1
ATOM 1425 C C . GLU A 1 186 ? 2.002 11.859 -14.579 1.00 86.62 186 GLU A C 1
ATOM 1427 O O . GLU A 1 186 ? 1.714 13.051 -14.396 1.00 86.62 186 GLU A O 1
ATOM 1432 N N . PRO A 1 187 ? 2.230 11.022 -13.552 1.00 83.44 187 PRO A N 1
ATOM 1433 C CA . PRO A 1 187 ? 2.362 11.512 -12.189 1.00 83.44 187 PRO A CA 1
ATOM 1434 C C . PRO A 1 187 ? 3.529 12.499 -12.127 1.00 83.44 187 PRO A C 1
ATOM 1436 O O . PRO A 1 187 ? 4.519 12.331 -12.833 1.00 83.44 187 PRO A O 1
ATOM 1439 N N . SER A 1 188 ? 3.411 13.537 -11.301 1.00 86.56 188 SER A N 1
ATOM 1440 C CA . SER A 1 188 ? 4.437 14.574 -11.142 1.00 86.56 188 SER A CA 1
ATOM 1441 C C . SER A 1 188 ? 5.345 14.247 -9.950 1.00 86.56 188 SER A C 1
ATOM 1443 O O . SER A 1 188 ? 4.983 14.575 -8.819 1.00 86.56 188 SER A O 1
ATOM 1445 N N . PRO A 1 189 ? 6.484 13.558 -10.151 1.00 87.19 189 PRO A N 1
ATOM 1446 C CA . PRO A 1 189 ? 7.440 13.295 -9.091 1.00 87.19 189 PRO A CA 1
ATOM 1447 C C . PRO A 1 189 ? 8.220 14.568 -8.741 1.00 87.19 189 PRO A C 1
ATOM 1449 O O . PRO A 1 189 ? 8.728 15.265 -9.618 1.00 87.19 189 PRO A O 1
ATOM 1452 N N . ALA A 1 190 ? 8.360 14.838 -7.452 1.00 87.56 190 ALA A N 1
ATOM 1453 C CA . ALA A 1 190 ? 9.129 15.946 -6.910 1.00 87.56 190 ALA A CA 1
ATOM 1454 C C . ALA A 1 190 ? 9.947 15.487 -5.701 1.00 87.56 190 ALA A C 1
ATOM 1456 O O . ALA A 1 190 ? 9.642 14.479 -5.061 1.00 87.56 190 ALA A O 1
ATOM 1457 N N . TRP A 1 191 ? 11.000 16.235 -5.383 1.00 86.12 191 TRP A N 1
ATOM 1458 C CA . TRP A 1 191 ? 11.788 16.001 -4.181 1.00 86.12 191 TRP A CA 1
ATOM 1459 C C . TRP A 1 191 ? 11.250 16.841 -3.026 1.00 86.12 191 TRP A C 1
ATOM 1461 O O . TRP A 1 191 ? 11.217 18.067 -3.101 1.00 86.12 191 TRP A O 1
ATOM 1471 N N . LEU A 1 192 ? 10.887 16.183 -1.930 1.00 85.94 192 LEU A N 1
ATOM 1472 C CA . LEU A 1 192 ? 10.433 16.807 -0.698 1.00 85.94 192 LEU A CA 1
ATOM 1473 C C . LEU A 1 192 ? 11.537 16.785 0.359 1.00 85.94 192 LEU A C 1
ATOM 1475 O O . LEU A 1 192 ? 11.974 15.717 0.794 1.00 85.94 192 LEU A O 1
ATOM 1479 N N . THR A 1 193 ? 11.931 17.963 0.834 1.00 80.81 193 THR A N 1
ATOM 1480 C CA . THR A 1 193 ? 12.792 18.096 2.014 1.00 80.81 193 THR A CA 1
ATOM 1481 C C . THR A 1 193 ? 11.965 17.890 3.279 1.00 80.81 193 THR A C 1
ATOM 1483 O O . THR A 1 193 ? 10.963 18.574 3.488 1.00 80.81 193 THR A O 1
ATOM 1486 N N . LEU A 1 194 ? 12.391 16.972 4.149 1.00 73.56 194 LEU A N 1
ATOM 1487 C CA . LEU A 1 194 ? 11.757 16.793 5.454 1.00 73.56 194 LEU A CA 1
ATOM 1488 C C . LEU A 1 194 ? 12.269 17.857 6.442 1.00 73.56 194 LEU A C 1
ATOM 1490 O O . LEU A 1 194 ? 13.469 17.885 6.726 1.00 73.56 194 LEU A O 1
ATOM 1494 N N . PRO A 1 195 ? 11.398 18.717 7.001 1.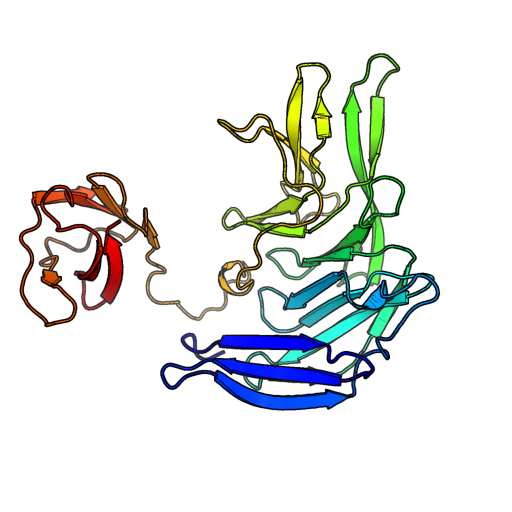00 69.94 195 PRO A N 1
ATOM 1495 C CA . PRO A 1 195 ? 11.826 19.747 7.939 1.00 69.94 195 PRO A CA 1
ATOM 1496 C C . PRO A 1 195 ? 12.402 19.122 9.217 1.00 69.94 195 PRO A C 1
ATOM 1498 O O . PRO A 1 195 ? 11.853 18.166 9.765 1.00 69.94 195 PRO A O 1
ATOM 1501 N N . GLY A 1 196 ? 13.523 19.668 9.697 1.00 64.94 196 GLY A N 1
ATOM 1502 C CA . GLY A 1 196 ? 14.132 19.273 10.972 1.00 64.94 196 GLY A CA 1
ATOM 1503 C C . GLY A 1 196 ? 14.763 17.875 10.997 1.00 64.94 196 GLY A C 1
ATOM 1504 O O . GLY A 1 196 ? 15.048 17.365 12.080 1.00 64.94 196 GLY A O 1
ATOM 1505 N N . ARG A 1 197 ? 14.984 17.231 9.840 1.00 65.38 197 ARG A N 1
ATOM 1506 C CA . ARG A 1 197 ? 15.650 15.922 9.762 1.00 65.38 197 ARG A CA 1
ATOM 1507 C C . ARG A 1 197 ? 16.823 15.926 8.786 1.00 65.38 197 ARG A C 1
ATOM 1509 O O . ARG A 1 197 ? 16.639 16.075 7.586 1.00 65.38 197 ARG A O 1
ATOM 1516 N N . ASN A 1 198 ? 18.008 15.585 9.293 1.00 68.81 198 ASN A N 1
ATOM 1517 C CA . ASN A 1 198 ? 19.202 15.310 8.479 1.00 68.81 198 ASN A CA 1
ATOM 1518 C C . ASN A 1 198 ? 19.282 13.838 8.030 1.00 68.81 198 ASN A C 1
ATOM 1520 O O . ASN A 1 198 ? 20.372 13.317 7.808 1.00 68.81 198 ASN A O 1
ATOM 1524 N N . ARG A 1 199 ? 18.148 13.126 7.986 1.00 74.75 199 ARG A N 1
ATOM 1525 C CA . ARG A 1 199 ? 18.051 11.716 7.574 1.00 74.75 199 ARG A CA 1
ATOM 1526 C C . ARG A 1 199 ? 16.692 11.452 6.936 1.00 74.75 199 ARG A C 1
ATOM 1528 O O . ARG A 1 199 ? 15.680 11.968 7.413 1.00 74.75 199 ARG A O 1
ATOM 1535 N N . ALA A 1 200 ? 16.666 10.591 5.924 1.00 75.62 200 ALA A N 1
ATOM 1536 C CA . ALA A 1 200 ? 15.434 10.095 5.323 1.00 75.62 200 ALA A CA 1
ATOM 1537 C C . ALA A 1 200 ? 15.180 8.614 5.654 1.00 75.62 200 ALA A C 1
ATOM 1539 O O . ALA A 1 200 ? 16.132 7.862 5.876 1.00 75.62 200 ALA A O 1
ATOM 1540 N N . PRO A 1 201 ? 13.908 8.171 5.673 1.00 83.31 201 PRO A N 1
ATOM 1541 C CA . PRO A 1 201 ? 13.574 6.750 5.675 1.00 83.31 201 PRO A CA 1
ATOM 1542 C C . PRO A 1 201 ? 14.196 6.035 4.468 1.00 83.31 201 PRO A C 1
ATOM 1544 O O . PRO A 1 201 ? 14.129 6.521 3.339 1.00 83.31 201 PRO A O 1
ATOM 1547 N N . VAL A 1 202 ? 14.780 4.861 4.720 1.00 81.56 202 VAL A N 1
ATOM 1548 C CA . VAL A 1 202 ? 15.475 4.063 3.699 1.00 81.56 202 VAL A CA 1
ATOM 1549 C C . VAL A 1 202 ? 14.517 3.039 3.093 1.00 81.56 202 VAL A C 1
ATOM 1551 O O . VAL A 1 202 ? 14.114 3.184 1.947 1.00 81.56 202 VAL A O 1
ATOM 1554 N N . PHE A 1 203 ? 14.066 2.051 3.865 1.00 86.62 203 PHE A N 1
ATOM 1555 C CA . PHE A 1 203 ? 13.245 0.963 3.318 1.00 86.62 203 PHE A CA 1
ATOM 1556 C C . PHE A 1 203 ? 11.756 1.083 3.626 1.00 86.62 203 PHE A C 1
ATOM 1558 O O . PHE A 1 203 ? 10.946 0.622 2.840 1.00 86.62 203 PHE A O 1
ATOM 1565 N N . GLY A 1 204 ? 11.374 1.664 4.762 1.00 91.06 204 GLY A N 1
ATOM 1566 C CA . GLY A 1 204 ? 9.993 1.623 5.242 1.00 91.06 204 GLY A CA 1
ATOM 1567 C C . GLY A 1 204 ? 9.370 2.999 5.424 1.00 91.06 204 GLY A C 1
ATOM 1568 O O . GLY A 1 204 ? 10.053 3.970 5.751 1.00 91.06 204 GLY A O 1
ATOM 1569 N N . LEU A 1 205 ? 8.050 3.045 5.285 1.00 90.12 205 LEU A N 1
ATOM 1570 C CA . LEU A 1 205 ? 7.181 4.095 5.814 1.00 90.12 205 LEU A CA 1
ATOM 1571 C C . LEU A 1 205 ? 6.145 3.448 6.748 1.00 90.12 205 LEU A C 1
ATOM 1573 O O . LEU A 1 205 ? 5.881 2.247 6.603 1.00 90.12 205 LEU A O 1
ATOM 1577 N N . PRO A 1 206 ? 5.567 4.197 7.709 1.00 87.25 206 PRO A N 1
ATOM 1578 C CA . PRO A 1 206 ? 4.552 3.643 8.595 1.00 87.25 206 PRO A CA 1
ATOM 1579 C C . PRO A 1 206 ? 3.358 3.126 7.790 1.00 87.25 206 PRO A C 1
ATOM 1581 O O . PRO A 1 206 ? 2.959 3.745 6.807 1.00 87.25 206 PRO A O 1
ATOM 1584 N N . ASN A 1 207 ? 2.785 1.999 8.211 1.00 82.56 207 ASN A N 1
ATOM 1585 C CA . ASN A 1 207 ? 1.596 1.444 7.580 1.00 82.56 207 ASN A CA 1
ATOM 1586 C C . ASN A 1 207 ? 0.343 1.994 8.270 1.00 82.56 207 ASN A C 1
ATOM 1588 O O . ASN A 1 207 ? 0.220 1.919 9.490 1.00 82.56 207 ASN A O 1
ATOM 1592 N N . PHE A 1 208 ? -0.589 2.537 7.496 1.00 83.06 208 PHE A N 1
ATOM 1593 C CA . PHE A 1 208 ? -1.869 3.035 7.995 1.00 83.06 208 PHE A CA 1
ATOM 1594 C C . PHE A 1 208 ? -3.001 2.667 7.040 1.00 83.06 208 PHE A C 1
ATOM 1596 O O . PHE A 1 208 ? -2.775 2.327 5.875 1.00 83.06 208 PHE A O 1
ATOM 1603 N N . MET A 1 209 ? -4.230 2.710 7.550 1.00 82.19 209 MET A N 1
ATOM 1604 C CA . MET A 1 209 ? -5.427 2.306 6.815 1.00 82.19 209 MET A CA 1
ATOM 1605 C C . MET A 1 209 ? -5.626 3.188 5.588 1.00 82.19 209 MET A C 1
ATOM 1607 O O . MET A 1 209 ? -5.620 4.408 5.696 1.00 82.19 209 MET A O 1
ATOM 1611 N N . GLN A 1 210 ? -5.793 2.573 4.419 1.00 80.25 210 GLN A N 1
ATOM 1612 C CA . GLN A 1 210 ? -5.882 3.309 3.154 1.00 80.25 210 GLN A CA 1
ATOM 1613 C C . GLN A 1 210 ? -7.281 3.886 2.898 1.00 80.25 210 GLN A C 1
ATOM 1615 O O . GLN A 1 210 ? -7.427 4.861 2.167 1.00 80.25 210 GLN A O 1
ATOM 1620 N N . SER A 1 211 ? -8.309 3.332 3.546 1.00 77.44 211 SER A N 1
ATOM 1621 C CA . SER A 1 211 ? -9.713 3.718 3.354 1.00 77.44 211 SER A CA 1
ATOM 1622 C C . SER A 1 211 ? -10.014 5.176 3.701 1.00 77.44 211 SER A C 1
ATOM 1624 O O . SER A 1 211 ? -10.951 5.768 3.162 1.00 77.44 211 SER A O 1
ATOM 1626 N N . VAL A 1 212 ? -9.217 5.795 4.576 1.00 74.38 212 VAL A N 1
ATOM 1627 C CA . VAL A 1 212 ? -9.394 7.208 4.936 1.00 74.38 212 VAL A CA 1
ATOM 1628 C C . VAL A 1 212 ? -9.060 8.160 3.784 1.00 74.38 212 VAL A C 1
ATOM 1630 O O . VAL A 1 212 ? -9.547 9.289 3.814 1.00 74.38 212 VAL A O 1
ATOM 1633 N N . PHE A 1 213 ? -8.309 7.697 2.777 1.00 74.56 213 PHE A N 1
ATOM 1634 C CA . PHE A 1 213 ? -7.842 8.479 1.626 1.00 74.56 213 PHE A CA 1
ATOM 1635 C C . PHE A 1 213 ? -8.687 8.290 0.362 1.00 74.56 213 PHE A C 1
ATOM 1637 O O . PHE A 1 213 ? -8.312 8.786 -0.695 1.00 74.56 213 PHE A O 1
ATOM 1644 N N . ASN A 1 214 ? -9.807 7.567 0.445 1.00 70.06 214 ASN A N 1
ATOM 1645 C CA . ASN A 1 214 ? -10.683 7.369 -0.703 1.00 70.06 214 ASN A CA 1
ATOM 1646 C C . ASN A 1 214 ? -11.292 8.704 -1.153 1.00 70.06 214 ASN A C 1
ATOM 1648 O O . ASN A 1 214 ? -12.074 9.305 -0.411 1.00 70.06 214 ASN A O 1
ATOM 1652 N N . THR A 1 215 ? -10.941 9.159 -2.357 1.00 64.88 215 THR A N 1
ATOM 1653 C CA . THR A 1 215 ? -11.465 10.403 -2.948 1.00 64.88 215 THR A CA 1
ATOM 1654 C C . THR A 1 215 ? -12.688 10.169 -3.828 1.00 64.88 215 THR A C 1
ATOM 1656 O O . THR A 1 215 ? -13.360 11.137 -4.200 1.00 64.88 215 THR A O 1
ATOM 1659 N N . GLU A 1 216 ? -13.041 8.907 -4.114 1.00 61.03 216 GLU A N 1
ATOM 1660 C CA . GLU A 1 216 ? -14.367 8.587 -4.630 1.00 61.03 216 GLU A CA 1
ATOM 1661 C C . GLU A 1 216 ? -15.378 9.086 -3.595 1.00 61.03 216 GLU A C 1
ATOM 1663 O O . GLU A 1 216 ? -15.445 8.575 -2.473 1.00 61.03 216 GLU A O 1
ATOM 1668 N N . LYS A 1 217 ? -16.147 10.121 -3.957 1.00 44.97 217 LYS A N 1
ATOM 1669 C CA . LYS A 1 217 ? -17.283 10.615 -3.175 1.00 44.97 217 LYS A CA 1
ATOM 1670 C C . LYS A 1 217 ? -18.316 9.496 -3.073 1.00 44.97 217 LYS A C 1
ATOM 1672 O O . LYS A 1 217 ? -19.309 9.483 -3.793 1.00 44.97 217 LYS A O 1
ATOM 1677 N N . THR A 1 218 ? -18.092 8.535 -2.187 1.00 39.09 218 THR A N 1
ATOM 1678 C CA . THR A 1 218 ? -19.170 7.676 -1.725 1.00 39.09 218 THR A CA 1
ATOM 1679 C C . THR A 1 218 ? -20.165 8.627 -1.075 1.00 39.09 218 THR A C 1
ATOM 1681 O O . THR A 1 218 ? -19.810 9.365 -0.161 1.00 39.09 218 THR A O 1
ATOM 1684 N N . GLY A 1 219 ? -21.399 8.677 -1.580 1.00 39.22 219 GLY A N 1
ATOM 1685 C CA . GLY A 1 219 ? -22.499 9.475 -1.018 1.00 39.22 219 GLY A CA 1
ATOM 1686 C C . GLY A 1 219 ? -22.896 9.067 0.407 1.00 39.22 219 GLY A C 1
ATOM 1687 O O . GLY A 1 219 ? -23.964 9.429 0.882 1.00 39.22 219 GLY A O 1
ATOM 1688 N N . ILE A 1 220 ? -22.042 8.310 1.091 1.00 37.59 220 ILE A N 1
ATOM 1689 C CA . ILE A 1 220 ? -22.073 8.119 2.522 1.00 37.59 220 ILE A CA 1
ATOM 1690 C C . ILE A 1 220 ? -21.449 9.388 3.087 1.00 37.59 220 ILE A C 1
ATOM 1692 O O . ILE A 1 220 ? -20.229 9.560 3.063 1.00 37.59 220 ILE A O 1
ATOM 1696 N N . SER A 1 221 ? -22.286 10.299 3.581 1.00 39.94 221 SER A N 1
ATOM 1697 C CA . SER A 1 221 ? -21.818 11.314 4.511 1.00 39.94 221 SER A CA 1
ATOM 1698 C C . SER A 1 221 ? -21.189 10.568 5.686 1.00 39.94 221 SER A C 1
ATOM 1700 O O . SER A 1 221 ? -21.884 10.136 6.605 1.00 39.94 221 SER A O 1
ATOM 1702 N N . SER A 1 222 ? -19.870 10.367 5.658 1.00 42.53 222 SER A N 1
ATOM 1703 C CA . SER A 1 222 ? -19.147 10.152 6.897 1.00 42.53 222 SER A CA 1
ATOM 1704 C C . SER A 1 222 ? -19.495 11.377 7.726 1.00 42.53 222 SER A C 1
ATOM 1706 O O . SER A 1 222 ? -19.159 12.489 7.301 1.00 42.53 222 SER A O 1
ATOM 1708 N N . GLY A 1 223 ? -20.245 11.193 8.820 1.00 47.34 223 GLY A N 1
ATOM 1709 C CA . GLY A 1 223 ? -20.460 12.258 9.797 1.00 47.34 223 GLY A CA 1
ATOM 1710 C C . GLY A 1 223 ? -19.126 12.964 10.000 1.00 47.34 223 GLY A C 1
ATOM 1711 O O . GLY A 1 223 ? -18.109 12.270 10.013 1.00 47.34 223 GLY A O 1
ATOM 1712 N N . GLU A 1 224 ? -19.140 14.302 9.964 1.00 51.41 224 GLU A N 1
ATOM 1713 C CA . GLU A 1 224 ? -17.957 15.168 9.851 1.00 51.41 224 GLU A CA 1
ATOM 1714 C C . GLU A 1 224 ? -16.684 14.450 10.317 1.00 51.41 224 GLU A C 1
ATOM 1716 O O . GLU A 1 224 ? -16.546 14.139 11.498 1.00 51.41 224 GLU A O 1
ATOM 1721 N N . LYS A 1 225 ? -15.787 14.094 9.385 1.00 51.56 225 LYS A N 1
ATOM 1722 C CA . LYS A 1 225 ? -14.499 13.495 9.754 1.00 51.56 225 LYS A CA 1
ATOM 1723 C C . LYS A 1 225 ? -13.713 14.558 10.507 1.00 51.56 225 LYS A C 1
ATOM 1725 O O . LYS A 1 225 ? -13.083 15.423 9.906 1.00 51.56 225 LYS A O 1
ATOM 1730 N N . THR A 1 226 ? -13.797 14.505 11.823 1.00 64.31 226 THR A N 1
ATOM 1731 C CA . THR A 1 226 ? -13.199 15.480 12.721 1.00 64.31 226 THR A CA 1
ATOM 1732 C C . THR A 1 226 ? -11.881 14.949 13.250 1.00 64.31 226 THR A C 1
ATOM 1734 O O . THR A 1 226 ? -11.833 13.914 13.915 1.00 64.31 226 THR A O 1
ATOM 1737 N N . LEU A 1 227 ? -10.797 15.655 12.946 1.00 78.81 227 LEU A N 1
ATOM 1738 C CA . LEU A 1 227 ? -9.453 15.325 13.412 1.00 78.81 227 LEU A CA 1
ATOM 1739 C C . LEU A 1 227 ? -9.180 16.032 14.743 1.00 78.81 227 LEU A C 1
ATOM 1741 O O . LEU A 1 227 ? -9.451 17.222 14.861 1.00 78.81 227 LEU A O 1
ATOM 1745 N N . ALA A 1 228 ? -8.584 15.335 15.709 1.00 85.06 228 ALA A N 1
ATOM 1746 C CA . ALA A 1 228 ? -8.026 15.939 16.916 1.00 85.06 228 ALA A CA 1
ATOM 1747 C C . ALA A 1 228 ? -6.492 15.876 16.854 1.00 85.06 228 ALA A C 1
ATOM 1749 O O . ALA A 1 228 ? -5.923 14.791 16.737 1.00 85.06 228 ALA A O 1
ATOM 1750 N N . TYR A 1 229 ? -5.823 17.028 16.893 1.00 86.94 229 TYR A N 1
ATOM 1751 C CA . TYR A 1 229 ? -4.375 17.136 16.721 1.00 86.94 229 TYR A CA 1
ATOM 1752 C C . TYR A 1 229 ? -3.761 18.220 17.626 1.00 86.94 229 TYR A C 1
ATOM 1754 O O . TYR A 1 229 ? -4.329 19.308 17.740 1.00 86.94 229 TYR A O 1
ATOM 1762 N N . PRO A 1 230 ? -2.568 17.996 18.201 1.00 81.88 230 PRO A N 1
ATOM 1763 C CA . PRO A 1 230 ? -1.837 16.728 18.213 1.00 81.88 230 PRO A CA 1
ATOM 1764 C C . PRO A 1 230 ? -2.528 15.689 19.107 1.00 81.88 230 PRO A C 1
ATOM 1766 O O . PRO A 1 230 ? -3.245 16.044 20.034 1.00 81.88 230 PRO A O 1
ATOM 1769 N N . ASN A 1 231 ? -2.340 14.405 18.815 1.00 83.38 231 ASN A N 1
ATOM 1770 C CA . ASN A 1 231 ? -2.755 13.307 19.686 1.00 83.38 231 ASN A CA 1
ATOM 1771 C C . ASN A 1 231 ? -1.775 12.131 19.486 1.00 83.38 231 ASN A C 1
ATOM 1773 O O . ASN A 1 231 ? -1.840 11.494 18.433 1.00 83.38 231 ASN A O 1
ATOM 1777 N N . PRO A 1 232 ? -0.840 11.866 20.420 1.00 86.50 232 PRO A N 1
ATOM 1778 C CA . PRO A 1 232 ? -0.768 12.428 21.770 1.00 86.50 232 PRO A CA 1
ATOM 1779 C C . PRO A 1 232 ? -0.474 13.933 21.837 1.00 86.50 232 PRO A C 1
ATOM 1781 O O . PRO A 1 232 ? 0.266 14.481 21.022 1.00 86.50 232 PRO A O 1
ATOM 1784 N N . VAL A 1 233 ? -1.055 14.602 22.830 1.00 89.62 233 VAL A N 1
ATOM 1785 C CA . VAL A 1 233 ? -0.806 16.006 23.156 1.00 89.62 233 VAL A CA 1
ATOM 1786 C C . VAL A 1 233 ? 0.416 16.081 24.065 1.00 89.62 233 VAL A C 1
ATOM 1788 O O . VAL A 1 233 ? 0.335 15.697 25.225 1.00 89.62 233 VAL A O 1
ATOM 1791 N N . SER A 1 234 ? 1.531 16.605 23.561 1.00 83.38 234 SER A N 1
ATOM 1792 C CA . SER A 1 234 ? 2.706 16.962 24.378 1.00 83.38 234 SER A CA 1
ATOM 1793 C C . SER A 1 234 ? 2.777 18.462 24.691 1.00 83.38 234 SER A C 1
ATOM 1795 O O . SER A 1 234 ? 3.337 18.870 25.703 1.00 83.38 234 SER A O 1
ATOM 1797 N N . GLY A 1 235 ? 2.191 19.307 23.835 1.00 78.38 235 GLY A N 1
ATOM 1798 C CA . GLY A 1 235 ? 2.118 20.759 24.028 1.00 78.38 235 GLY A CA 1
ATOM 1799 C C . GLY A 1 235 ? 0.948 21.204 24.913 1.00 78.38 235 GLY A C 1
ATOM 1800 O O . GLY A 1 235 ? 0.168 20.391 25.398 1.00 78.38 235 GLY A O 1
ATOM 1801 N N . GLY A 1 236 ? 0.785 22.516 25.098 1.00 87.75 236 GLY A N 1
ATOM 1802 C CA . GLY A 1 236 ? -0.323 23.108 25.866 1.00 87.75 236 GLY A CA 1
ATOM 1803 C C . GLY A 1 236 ? -1.641 23.252 25.098 1.00 87.75 236 GLY A C 1
ATOM 1804 O O . GLY A 1 236 ? -2.564 23.881 25.604 1.00 87.75 236 GLY A O 1
ATOM 1805 N N . THR A 1 237 ? -1.751 22.694 23.888 1.00 92.25 237 THR A N 1
ATOM 1806 C CA . THR A 1 237 ? -2.873 22.968 22.979 1.00 92.25 237 THR A CA 1
ATOM 1807 C C . THR A 1 237 ? -3.328 21.711 22.247 1.00 92.25 237 THR A C 1
ATOM 1809 O O . THR A 1 237 ? -2.500 20.941 21.766 1.00 92.25 237 THR A O 1
ATOM 1812 N N . LEU A 1 238 ? -4.643 21.549 22.115 1.00 91.94 238 LEU A N 1
ATOM 1813 C CA . LEU A 1 238 ? -5.303 20.552 21.275 1.00 91.94 238 LEU A CA 1
ATOM 1814 C C . LEU A 1 238 ? -6.236 21.264 20.290 1.00 91.94 238 LEU A C 1
ATOM 1816 O O . LEU A 1 238 ? -6.997 22.141 20.682 1.00 91.94 238 LEU A O 1
ATOM 1820 N N . THR A 1 239 ? -6.202 20.881 19.018 1.00 91.12 239 THR A N 1
ATOM 1821 C CA . THR A 1 239 ? -7.094 21.395 17.970 1.00 91.12 239 THR A CA 1
ATOM 1822 C C . THR A 1 239 ? -8.031 20.293 17.502 1.00 91.12 239 THR A C 1
ATOM 1824 O O . THR A 1 239 ? -7.571 19.229 17.101 1.00 91.12 239 THR A O 1
ATOM 1827 N N . ILE A 1 240 ? -9.333 20.560 17.511 1.00 88.38 240 ILE A N 1
ATOM 1828 C CA . ILE A 1 240 ? -10.370 19.699 16.944 1.00 88.38 240 ILE A CA 1
ATOM 1829 C C . ILE A 1 240 ? -10.875 20.359 15.660 1.00 88.38 240 ILE A C 1
ATOM 1831 O O . ILE A 1 240 ? -11.491 21.420 15.708 1.00 88.38 240 ILE A O 1
ATOM 1835 N N . PHE A 1 241 ? -10.594 19.754 14.509 1.00 82.56 241 PHE A N 1
ATOM 1836 C CA . PHE A 1 241 ? -10.997 20.246 13.191 1.00 82.56 241 PHE A CA 1
ATOM 1837 C C . PHE A 1 241 ? -12.448 19.860 12.913 1.00 82.56 241 PHE A C 1
ATOM 1839 O O . PHE A 1 241 ? -12.728 18.766 12.426 1.00 82.56 241 PHE A O 1
ATOM 1846 N N . ARG A 1 242 ? -13.364 20.761 13.267 1.00 77.31 242 ARG A N 1
ATOM 1847 C CA . ARG A 1 242 ? -14.809 20.651 13.071 1.00 77.31 242 ARG A CA 1
ATOM 1848 C C . ARG A 1 242 ? -15.376 22.043 12.832 1.00 77.31 242 ARG A C 1
ATOM 1850 O O . ARG A 1 242 ? -14.910 22.991 13.464 1.00 77.31 242 ARG A O 1
ATOM 1857 N N . LYS A 1 243 ? -16.404 22.165 11.984 1.00 70.38 243 LYS A N 1
ATOM 1858 C CA . LYS A 1 243 ? -17.163 23.417 11.872 1.00 70.38 243 LYS A CA 1
ATOM 1859 C C . LYS A 1 243 ? -17.626 23.858 13.257 1.00 70.38 243 LYS A C 1
ATOM 1861 O O . LYS A 1 243 ? -18.107 23.036 14.036 1.00 70.38 243 LYS A O 1
ATOM 1866 N N . ALA A 1 244 ? -17.478 25.145 13.555 1.00 60.19 244 ALA A N 1
ATOM 1867 C CA . ALA A 1 244 ? -17.979 25.698 14.804 1.00 60.19 244 ALA A CA 1
ATOM 1868 C C . ALA A 1 244 ? -19.508 25.569 14.849 1.00 60.19 244 ALA A C 1
ATOM 1870 O O . ALA A 1 244 ? -20.225 26.354 14.230 1.00 60.19 244 ALA A O 1
ATOM 1871 N N . ALA A 1 245 ? -20.002 24.578 15.589 1.00 57.00 245 ALA A N 1
ATOM 1872 C CA . ALA A 1 245 ? -21.360 24.601 16.096 1.00 57.00 245 ALA A CA 1
ATOM 1873 C C . ALA A 1 245 ? -21.403 25.626 17.238 1.00 57.00 245 ALA A C 1
ATOM 1875 O O . ALA A 1 245 ? -20.494 25.700 18.069 1.00 57.00 245 ALA A O 1
ATOM 1876 N N . THR A 1 246 ? -22.420 26.480 17.226 1.00 61.12 246 THR A N 1
ATOM 1877 C CA . THR A 1 246 ? -22.680 27.514 18.236 1.00 61.12 246 THR A CA 1
ATOM 1878 C C . THR A 1 246 ? -22.456 26.986 19.649 1.00 61.12 246 THR A C 1
ATOM 1880 O O . THR A 1 246 ? -23.164 26.063 20.010 1.00 61.12 246 THR A O 1
ATOM 1883 N N . ALA A 1 247 ? -21.523 27.565 20.420 1.00 52.97 247 ALA A N 1
ATOM 1884 C CA . ALA A 1 247 ? -21.288 27.357 21.861 1.00 52.97 247 ALA A CA 1
ATOM 1885 C C . ALA A 1 247 ? -21.794 26.029 22.476 1.00 52.97 247 ALA A C 1
ATOM 1887 O O . ALA A 1 247 ? -22.375 26.023 23.560 1.00 52.97 247 ALA A O 1
ATOM 1888 N N . GLU A 1 248 ? -21.588 24.896 21.809 1.00 61.28 248 GLU A N 1
ATOM 1889 C CA . GLU A 1 248 ? -21.882 23.607 22.410 1.00 61.28 248 GLU A CA 1
ATOM 1890 C C . GLU A 1 248 ? -20.831 23.389 23.490 1.00 61.28 248 GLU A C 1
ATOM 1892 O O . GLU A 1 248 ? -19.639 23.627 23.269 1.00 61.28 248 GLU A O 1
ATOM 1897 N N . ALA A 1 249 ? -21.272 22.997 24.684 1.00 68.81 249 ALA A N 1
ATOM 1898 C CA . ALA A 1 249 ? -20.377 22.812 25.811 1.00 68.81 249 ALA A CA 1
ATOM 1899 C C . ALA A 1 249 ? -19.365 21.709 25.471 1.00 68.81 249 ALA A C 1
ATOM 1901 O O . ALA A 1 249 ? -19.694 20.522 25.483 1.00 68.81 249 ALA A O 1
ATOM 1902 N N . VAL A 1 250 ? -18.128 22.101 25.155 1.00 83.88 250 VAL A N 1
ATOM 1903 C CA . VAL A 1 250 ? -17.008 21.165 25.113 1.00 83.88 250 VAL A CA 1
ATOM 1904 C C . VAL A 1 250 ? -16.875 20.608 26.522 1.00 83.88 250 VAL A C 1
ATOM 1906 O O . VAL A 1 250 ? -16.584 21.345 27.464 1.00 83.88 250 VAL A O 1
ATOM 1909 N N . ARG A 1 251 ? -17.082 19.303 26.664 1.00 88.06 251 ARG A N 1
ATOM 1910 C CA . ARG A 1 251 ? -16.881 18.608 27.931 1.00 88.06 251 ARG A CA 1
ATOM 1911 C C . ARG A 1 251 ? -15.618 17.780 27.837 1.00 88.06 251 ARG A C 1
ATOM 1913 O O . ARG A 1 251 ? -15.412 17.082 26.850 1.00 88.06 251 ARG A O 1
ATOM 1920 N N . VAL A 1 252 ? -14.772 17.849 28.852 1.00 90.75 252 VAL A N 1
ATOM 1921 C CA . VAL A 1 252 ? -13.582 17.003 28.937 1.00 90.75 252 VAL A CA 1
ATOM 1922 C C . VAL A 1 252 ? -13.667 16.207 30.216 1.00 90.75 252 VAL A C 1
ATOM 1924 O O . VAL A 1 252 ? -13.838 16.793 31.281 1.00 90.75 252 VAL A O 1
ATOM 1927 N N . THR A 1 253 ? -13.539 14.890 30.115 1.00 91.38 253 THR A N 1
ATOM 1928 C CA . THR A 1 253 ? -13.467 14.000 31.272 1.00 91.38 253 THR A CA 1
ATOM 1929 C C . THR A 1 253 ? -12.220 13.131 31.211 1.00 91.38 253 THR A C 1
ATOM 1931 O O . THR A 1 253 ? -11.661 12.903 30.137 1.00 91.38 253 THR A O 1
ATOM 1934 N N . ASP A 1 254 ? -11.780 12.613 32.352 1.00 88.38 254 ASP A N 1
ATOM 1935 C CA . ASP A 1 254 ? -10.923 11.426 32.354 1.00 88.38 254 ASP A CA 1
ATOM 1936 C C . ASP A 1 254 ? -11.734 10.161 31.995 1.00 88.38 254 ASP A C 1
ATOM 1938 O O . ASP A 1 254 ? -12.944 10.215 31.736 1.00 88.38 254 ASP A O 1
ATOM 1942 N N . LEU A 1 255 ? -11.060 9.008 31.939 1.00 78.25 255 LEU A N 1
ATOM 1943 C CA . LEU A 1 255 ? -11.702 7.721 31.645 1.00 78.25 255 LEU A CA 1
ATOM 1944 C C . LEU A 1 255 ? -12.618 7.225 32.774 1.00 78.25 255 LEU A C 1
ATOM 1946 O O . LEU A 1 255 ? -13.419 6.321 32.548 1.00 78.25 255 LEU A O 1
ATOM 1950 N N . GLN A 1 256 ? -12.517 7.809 33.967 1.00 82.50 256 GLN A N 1
ATOM 1951 C CA . GLN A 1 256 ? -13.391 7.536 35.105 1.00 82.50 256 GLN A CA 1
ATOM 1952 C C . GLN A 1 256 ? -14.633 8.446 35.101 1.00 82.50 256 GLN A C 1
ATOM 1954 O O . GLN A 1 256 ? -15.490 8.319 35.974 1.00 82.50 256 GLN A O 1
ATOM 1959 N N . GLY A 1 257 ? -14.759 9.339 34.113 1.00 81.44 257 GLY A N 1
ATOM 1960 C CA . GLY A 1 257 ? -15.901 10.237 33.946 1.00 81.44 257 GLY A CA 1
ATOM 1961 C C . GLY A 1 257 ? -15.834 11.506 34.798 1.00 81.44 257 GLY A C 1
ATOM 1962 O O . GLY A 1 257 ? -16.817 12.245 34.853 1.00 81.44 257 GLY A O 1
ATOM 1963 N N . LYS A 1 258 ? -14.700 11.790 35.448 1.00 90.06 258 LYS A N 1
ATOM 1964 C CA . LYS A 1 258 ? -14.501 13.027 36.207 1.00 90.06 258 LYS A CA 1
ATOM 1965 C C . LYS A 1 258 ? -14.217 14.179 35.252 1.00 90.06 258 LYS A C 1
ATOM 1967 O O . LYS A 1 258 ? -13.341 14.078 34.396 1.00 90.06 258 LYS A O 1
ATOM 1972 N N . ASP A 1 259 ? -14.918 15.293 35.444 1.00 90.38 259 ASP A N 1
ATOM 1973 C CA . ASP A 1 259 ? -14.722 16.498 34.640 1.00 90.38 259 ASP A CA 1
ATOM 1974 C C . ASP A 1 259 ? -13.326 17.102 34.841 1.00 90.38 259 ASP A C 1
ATOM 1976 O O . ASP A 1 259 ? -12.820 17.254 35.959 1.00 90.38 259 ASP A O 1
ATOM 1980 N N . ILE A 1 260 ? -12.721 17.499 33.727 1.00 90.00 260 ILE A N 1
ATOM 1981 C CA . ILE A 1 260 ? -11.411 18.127 33.651 1.00 90.00 260 ILE A CA 1
ATOM 1982 C C . ILE A 1 260 ? -11.606 19.576 33.248 1.00 90.00 260 ILE A C 1
ATOM 1984 O O . ILE A 1 260 ? -12.177 19.887 32.203 1.00 90.00 260 ILE A O 1
ATOM 1988 N N . ARG A 1 261 ? -11.087 20.482 34.077 1.00 81.81 261 ARG A N 1
ATOM 1989 C CA . ARG A 1 261 ? -11.074 21.905 33.751 1.00 81.81 261 ARG A CA 1
ATOM 1990 C C . ARG A 1 261 ? -10.167 22.148 32.551 1.00 81.81 261 ARG A C 1
ATOM 1992 O O . ARG A 1 261 ? -8.941 22.051 32.649 1.00 81.81 261 ARG A O 1
ATOM 1999 N N . THR A 1 262 ? -10.781 22.504 31.435 1.00 74.00 262 THR A N 1
ATOM 2000 C CA . THR A 1 262 ? -10.093 23.097 30.294 1.00 74.00 262 THR A CA 1
ATOM 2001 C C . THR A 1 262 ? -9.822 24.566 30.571 1.00 74.00 262 THR A C 1
ATOM 2003 O O . THR A 1 262 ? -10.648 25.241 31.185 1.00 74.00 262 THR A O 1
ATOM 2006 N N . GLY A 1 263 ? -8.670 25.062 30.119 1.00 76.06 263 GLY A N 1
ATOM 2007 C CA . GLY A 1 263 ? -8.448 26.504 30.043 1.00 76.06 263 GLY A CA 1
ATOM 2008 C C . GLY A 1 263 ? -9.278 27.124 28.916 1.00 76.06 263 GLY A C 1
ATOM 2009 O O . GLY A 1 263 ? -10.344 26.621 28.558 1.00 76.06 263 GLY A O 1
ATOM 2010 N N . ASP A 1 264 ? -8.754 28.189 28.316 1.00 83.94 264 ASP A N 1
ATOM 2011 C CA . ASP A 1 264 ? -9.421 28.877 27.212 1.00 83.94 264 ASP A CA 1
ATOM 2012 C C . ASP A 1 264 ? -9.799 27.931 26.062 1.00 83.94 264 ASP A C 1
ATOM 2014 O O . ASP A 1 264 ? -8.994 27.113 25.597 1.00 83.94 264 ASP A O 1
ATOM 2018 N N . ILE A 1 265 ? -11.027 28.106 25.575 1.00 88.38 265 ILE A N 1
ATOM 2019 C CA . ILE A 1 265 ? -11.566 27.445 24.389 1.00 88.38 265 ILE A CA 1
ATOM 2020 C C . ILE A 1 265 ? -11.750 28.511 23.315 1.00 88.38 265 ILE A C 1
ATOM 2022 O O . ILE A 1 265 ? -12.525 29.449 23.491 1.00 88.38 265 ILE A O 1
ATOM 2026 N N . LYS A 1 266 ? -11.049 28.372 22.188 1.00 89.06 266 LYS A N 1
ATOM 2027 C CA . LYS A 1 266 ? -11.213 29.262 21.031 1.00 89.06 266 LYS A CA 1
ATOM 2028 C C . LYS A 1 266 ? -12.026 28.550 19.960 1.00 89.06 266 LYS A C 1
ATOM 2030 O O . LYS A 1 266 ? -11.583 27.537 19.421 1.00 89.06 266 LYS A O 1
ATOM 2035 N N . LEU A 1 267 ? -13.198 29.095 19.648 1.00 87.62 267 LEU A N 1
ATOM 2036 C CA . LEU A 1 267 ? -14.045 28.637 18.549 1.00 87.62 267 LEU A CA 1
ATOM 2037 C C . LEU A 1 267 ? -13.671 29.414 17.282 1.00 87.62 267 LEU A C 1
ATOM 2039 O O . LEU A 1 267 ? -13.774 30.638 17.248 1.00 87.62 267 LEU A O 1
ATOM 2043 N N . LEU A 1 268 ? -13.215 28.706 16.254 1.00 85.25 268 LEU A N 1
ATOM 2044 C CA . LEU A 1 268 ? -12.902 29.238 14.930 1.00 85.25 268 LEU A CA 1
ATOM 2045 C C . LEU A 1 268 ? -13.846 28.599 13.899 1.00 85.25 268 LEU A C 1
ATOM 2047 O O . LEU A 1 268 ? -14.337 27.498 14.141 1.00 85.25 268 LEU A O 1
ATOM 2051 N N . PRO A 1 269 ? -14.086 29.229 12.733 1.00 78.88 269 PRO A N 1
ATOM 2052 C CA . PRO A 1 269 ? -15.082 28.755 11.765 1.00 78.88 269 PRO A CA 1
ATOM 2053 C C . PRO A 1 269 ? -14.952 27.275 11.365 1.00 78.88 269 PRO A C 1
ATOM 2055 O O . PRO A 1 269 ? -15.955 26.618 11.091 1.00 78.88 269 PRO A O 1
ATOM 2058 N N . ASP A 1 270 ? -13.727 26.747 11.352 1.00 77.25 270 ASP A N 1
ATOM 2059 C CA . ASP A 1 270 ? -13.383 25.393 10.914 1.00 77.25 270 ASP A CA 1
ATOM 2060 C C . ASP A 1 270 ? -12.754 24.508 12.008 1.00 77.25 270 ASP A C 1
ATOM 2062 O O . ASP A 1 270 ? -12.412 23.353 11.731 1.00 77.25 270 ASP A O 1
ATOM 2066 N N . ARG A 1 271 ? -12.557 25.027 13.231 1.00 85.62 271 ARG A N 1
ATOM 2067 C CA . ARG A 1 271 ? -11.889 24.289 14.313 1.00 85.62 271 ARG A CA 1
ATOM 2068 C C . ARG A 1 271 ? -12.167 24.841 15.711 1.00 85.62 271 ARG A C 1
ATOM 2070 O O . ARG A 1 271 ? -12.448 26.018 15.902 1.00 85.62 271 ARG A O 1
ATOM 2077 N N . ILE A 1 272 ? -11.970 23.995 16.713 1.00 89.00 272 ILE A N 1
ATOM 2078 C CA . ILE A 1 272 ? -12.009 24.322 18.142 1.00 89.00 272 ILE A CA 1
ATOM 2079 C C . ILE A 1 272 ? -10.601 24.132 18.694 1.00 89.00 272 ILE A C 1
ATOM 2081 O O . ILE A 1 272 ? -9.990 23.088 18.478 1.00 89.00 272 ILE A O 1
ATOM 2085 N N . VAL A 1 273 ? -10.076 25.119 19.411 1.00 90.88 273 VAL A N 1
ATOM 2086 C CA . VAL A 1 273 ? -8.747 25.047 20.027 1.00 90.88 273 VAL A CA 1
ATOM 2087 C C . VAL A 1 273 ? -8.897 25.052 21.543 1.00 90.88 273 VAL A C 1
ATOM 2089 O O . VAL A 1 273 ? -9.441 25.998 22.107 1.00 90.88 273 VAL A O 1
ATOM 2092 N N . LEU A 1 274 ? -8.407 23.998 22.191 1.00 91.62 274 LEU A N 1
ATOM 2093 C CA . LEU A 1 274 ? -8.452 23.779 23.633 1.00 91.62 274 LEU A CA 1
ATOM 2094 C C . LEU A 1 274 ? -7.072 23.992 24.246 1.00 91.62 274 LEU A C 1
ATOM 2096 O O . LEU A 1 274 ? -6.089 23.400 23.791 1.00 91.62 274 LEU A O 1
ATOM 2100 N N . ASN A 1 275 ? -7.007 24.780 25.316 1.00 92.31 275 ASN A N 1
ATOM 2101 C CA . ASN A 1 275 ? -5.836 24.819 26.182 1.00 92.31 275 ASN A CA 1
ATOM 2102 C C . ASN A 1 275 ? -5.815 23.576 27.092 1.00 92.31 275 ASN A C 1
ATOM 2104 O O . ASN A 1 275 ? -6.723 23.354 27.896 1.00 92.31 275 ASN A O 1
ATOM 2108 N N . THR A 1 276 ? -4.759 22.777 26.956 1.00 92.19 276 THR A N 1
ATOM 2109 C CA . THR A 1 276 ? -4.529 21.516 27.679 1.00 92.19 276 THR A CA 1
ATOM 2110 C C . THR A 1 276 ? -3.373 21.607 28.676 1.00 92.19 276 THR A C 1
ATOM 2112 O O . THR A 1 276 ? -2.913 20.584 29.180 1.00 92.19 276 THR A O 1
ATOM 2115 N N . ALA A 1 277 ? -2.853 22.807 28.958 1.00 90.75 277 ALA A N 1
ATOM 2116 C CA . ALA A 1 277 ? -1.718 22.987 29.866 1.00 90.75 277 ALA A CA 1
ATOM 2117 C C . ALA A 1 277 ? -2.030 22.535 31.304 1.00 90.75 277 ALA A C 1
ATOM 2119 O O . ALA A 1 277 ? -1.138 22.079 32.009 1.00 90.75 277 ALA A O 1
ATOM 2120 N N . SER A 1 278 ? -3.297 22.624 31.722 1.00 89.31 278 SER A N 1
ATOM 2121 C CA . SER A 1 278 ? -3.769 22.179 33.038 1.00 89.31 278 SER A CA 1
ATOM 2122 C C . SER A 1 278 ? -4.038 20.676 33.130 1.00 89.31 278 SER A C 1
ATOM 2124 O O . SER A 1 278 ? -4.365 20.193 34.213 1.00 89.31 278 SER A O 1
ATOM 2126 N N . TRP A 1 279 ? -3.973 19.936 32.020 1.00 91.62 279 TRP A N 1
ATOM 2127 C CA . TRP A 1 279 ? -4.317 18.516 32.003 1.00 91.62 279 TRP A CA 1
ATOM 2128 C C . TRP A 1 279 ? -3.140 17.694 32.534 1.00 91.62 279 TRP A C 1
ATOM 2130 O O . TRP A 1 279 ? -2.053 17.789 31.957 1.00 91.62 279 TRP A O 1
ATOM 2140 N N . PRO A 1 280 ? -3.334 16.858 33.571 1.00 91.50 280 PRO A N 1
ATOM 2141 C CA . PRO A 1 280 ? -2.325 15.887 33.985 1.00 91.50 280 PRO A CA 1
ATOM 2142 C C . PRO A 1 280 ? -1.775 15.051 32.812 1.00 91.50 280 PRO A C 1
ATOM 2144 O O . PRO A 1 280 ? -2.540 14.529 31.994 1.00 91.50 280 PRO A O 1
ATOM 2147 N N . SER A 1 281 ? -0.451 14.917 32.730 1.00 90.88 281 SER A N 1
ATOM 2148 C CA . SER A 1 281 ? 0.214 14.040 31.755 1.00 90.88 281 SER A CA 1
ATOM 2149 C C . SER A 1 281 ? 0.144 12.568 32.164 1.00 90.88 281 SER A C 1
ATOM 2151 O O . SER A 1 281 ? -0.127 12.238 33.316 1.00 90.88 281 SER A O 1
ATOM 2153 N N . GLY A 1 282 ? 0.397 11.675 31.205 1.00 88.12 282 GLY A N 1
ATOM 2154 C CA . GLY A 1 282 ? 0.430 10.228 31.419 1.00 88.12 282 GLY A CA 1
ATOM 2155 C C . GLY A 1 282 ? -0.946 9.559 31.438 1.00 88.12 282 GLY A C 1
ATOM 2156 O O . GLY A 1 282 ? -1.054 8.415 31.870 1.00 88.12 282 GLY A O 1
ATOM 2157 N N . GLN A 1 283 ? -1.997 10.245 30.978 1.00 90.12 283 GLN A N 1
ATOM 2158 C CA . GLN A 1 283 ? -3.358 9.706 30.984 1.00 90.12 283 GLN A CA 1
ATOM 2159 C C . GLN A 1 283 ? -4.160 10.058 29.728 1.00 90.12 283 GLN A C 1
ATOM 2161 O O . GLN A 1 283 ? -3.770 10.897 28.912 1.00 90.12 283 GLN A O 1
ATOM 2166 N N . THR A 1 284 ? -5.284 9.360 29.561 1.00 88.19 284 THR A N 1
ATOM 2167 C CA . THR A 1 284 ? -6.210 9.538 28.437 1.00 88.19 284 THR A CA 1
ATOM 2168 C C . THR A 1 284 ? -7.455 10.288 28.891 1.00 88.19 284 THR A C 1
ATOM 2170 O O . THR A 1 284 ? -8.002 10.016 29.957 1.00 88.19 284 THR A O 1
ATOM 2173 N N . TYR A 1 285 ? -7.916 11.196 28.043 1.00 88.62 285 TYR A N 1
ATOM 2174 C CA . TYR A 1 285 ? -9.102 12.014 28.233 1.00 88.62 285 TYR A CA 1
ATOM 2175 C C . TYR A 1 285 ? -10.145 11.708 27.172 1.00 88.62 285 TYR A C 1
ATOM 2177 O O . TYR A 1 285 ? -9.811 11.356 26.038 1.00 88.62 285 TYR A O 1
ATOM 2185 N N . LEU A 1 286 ? -11.408 11.904 27.528 1.00 88.19 286 LEU A N 1
ATOM 2186 C CA . LEU A 1 286 ? -12.519 11.950 26.598 1.00 88.19 286 LEU A CA 1
ATOM 2187 C C . LEU A 1 286 ? -12.931 13.409 26.411 1.00 88.19 286 LEU A C 1
ATOM 2189 O O . LEU A 1 286 ? -13.431 14.043 27.336 1.00 88.19 286 LEU A O 1
ATOM 2193 N N . VAL A 1 287 ? -12.719 13.949 25.216 1.00 89.19 287 VAL A N 1
ATOM 2194 C CA . VAL A 1 287 ? -13.245 15.264 24.834 1.00 89.19 287 VAL A CA 1
ATOM 2195 C C . VAL A 1 287 ? -14.542 15.045 24.079 1.00 89.19 287 VAL A C 1
ATOM 2197 O O . VAL A 1 287 ? -14.560 14.288 23.117 1.00 89.19 287 VAL A O 1
ATOM 2200 N N . GLN A 1 288 ? -15.622 15.692 24.489 1.00 85.88 288 GLN A N 1
ATOM 2201 C CA . GLN A 1 288 ? -16.936 15.570 23.875 1.00 85.88 288 GLN A CA 1
ATOM 2202 C C . GLN A 1 288 ? -17.351 16.914 23.280 1.00 85.88 288 GLN A C 1
ATOM 2204 O O . GLN A 1 288 ? -17.318 17.939 23.960 1.00 85.88 288 GLN A O 1
ATOM 2209 N N . VAL A 1 289 ? -17.733 16.901 22.004 1.00 82.00 289 VAL A N 1
ATOM 2210 C CA . VAL A 1 289 ? -18.188 18.073 21.243 1.00 82.00 289 VAL A CA 1
ATOM 2211 C C . VAL A 1 289 ? -19.337 17.638 20.336 1.00 82.00 289 VAL A C 1
ATOM 2213 O O . VAL A 1 289 ? -19.150 16.726 19.529 1.00 82.00 289 VAL A O 1
ATOM 2216 N N . ALA A 1 290 ? -20.505 18.276 20.427 1.00 76.06 290 ALA A N 1
ATOM 2217 C CA . ALA A 1 290 ? -21.681 17.944 19.606 1.00 76.06 290 ALA A CA 1
ATOM 2218 C C . ALA A 1 290 ? -22.089 16.455 19.656 1.00 76.06 290 ALA A C 1
ATOM 2220 O O . ALA A 1 290 ? -22.411 15.850 18.633 1.00 76.06 290 ALA A O 1
ATOM 2221 N N . GLY A 1 291 ? -21.951 15.799 20.814 1.00 71.75 291 GLY A N 1
ATOM 2222 C CA . GLY A 1 291 ? -22.201 14.355 20.940 1.00 71.75 291 GLY A CA 1
ATOM 2223 C C . GLY A 1 291 ? -21.144 13.445 20.291 1.00 71.75 291 GLY A C 1
ATOM 2224 O O . GLY A 1 291 ? -21.283 12.226 20.339 1.00 71.75 291 GLY A O 1
ATOM 2225 N N . VAL A 1 292 ? -20.060 13.996 19.730 1.00 75.88 292 VAL A N 1
ATOM 2226 C CA . VAL A 1 292 ? -18.906 13.232 19.226 1.00 75.88 292 VAL A CA 1
ATOM 2227 C C . VAL A 1 292 ? -17.811 13.218 20.280 1.00 75.88 292 VAL A C 1
ATOM 2229 O O . VAL A 1 292 ? -17.483 14.255 20.855 1.00 75.88 292 VAL A O 1
ATOM 2232 N N . SER A 1 293 ? -17.241 12.039 20.524 1.00 80.56 293 SER A N 1
ATOM 2233 C CA . SER A 1 293 ? -16.196 11.842 21.528 1.00 80.56 293 SER A CA 1
ATOM 2234 C C . SER A 1 293 ? -14.832 11.593 20.885 1.00 80.56 293 SER A C 1
ATOM 2236 O O . SER A 1 293 ? -14.702 10.772 19.980 1.00 80.56 293 SER A O 1
ATOM 2238 N N . TYR A 1 294 ? -13.803 12.259 21.399 1.00 83.94 294 TYR A N 1
ATOM 2239 C CA . TYR A 1 294 ? -12.409 12.127 20.989 1.00 83.94 294 TYR A CA 1
ATOM 2240 C C . TYR A 1 294 ? -11.603 11.583 22.166 1.00 83.94 294 TYR A C 1
ATOM 2242 O O . TYR A 1 294 ? -11.591 12.186 23.240 1.00 83.94 294 TYR A O 1
ATOM 2250 N N . LYS A 1 295 ? -10.907 10.458 21.970 1.00 85.31 295 LYS A N 1
ATOM 2251 C CA . LYS A 1 295 ? -9.939 9.944 22.949 1.00 85.31 295 LYS A CA 1
ATOM 2252 C C . LYS A 1 295 ? -8.602 10.645 22.747 1.00 85.31 295 LYS A C 1
ATOM 2254 O O . LYS A 1 295 ? -7.991 10.488 21.693 1.00 85.31 295 LYS A O 1
ATOM 2259 N N . ILE A 1 296 ? -8.157 11.403 23.741 1.00 88.50 296 ILE A N 1
ATOM 2260 C CA . ILE A 1 296 ? -6.941 12.218 23.683 1.00 88.50 296 ILE A CA 1
ATOM 2261 C C . ILE A 1 296 ? -5.934 11.706 24.700 1.00 88.50 296 ILE A C 1
ATOM 2263 O O . ILE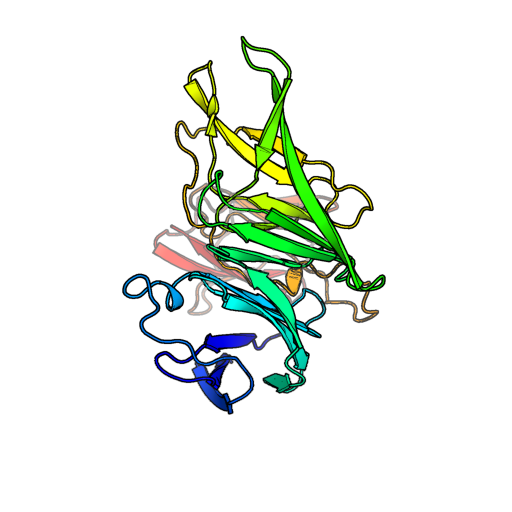 A 1 296 ? -6.216 11.691 25.893 1.00 88.50 296 ILE A O 1
ATOM 2267 N N . VAL A 1 297 ? -4.747 11.328 24.244 1.00 87.94 297 VAL A N 1
ATOM 2268 C CA . VAL A 1 297 ? -3.641 10.948 25.126 1.00 87.94 297 VAL A CA 1
ATOM 2269 C C . VAL A 1 297 ? -2.835 12.200 25.456 1.00 87.94 297 VAL A C 1
ATOM 2271 O O . VAL A 1 297 ? -2.397 12.895 24.542 1.00 87.94 297 VAL A O 1
ATOM 2274 N N . LYS A 1 298 ? -2.624 12.499 26.740 1.00 87.75 298 LYS A N 1
ATOM 2275 C CA . LYS A 1 298 ? -1.693 13.543 27.187 1.00 87.75 298 LYS A CA 1
ATOM 2276 C C . LYS A 1 298 ? -0.393 12.877 27.617 1.00 87.75 298 LYS A C 1
ATOM 2278 O O . LYS A 1 298 ? -0.408 12.041 28.522 1.00 87.75 298 LYS A O 1
ATOM 2283 N N . ILE A 1 299 ? 0.705 13.244 26.965 1.00 87.00 299 ILE A N 1
ATOM 2284 C CA . ILE A 1 299 ? 2.059 12.785 27.309 1.00 87.00 299 ILE A CA 1
ATOM 2285 C C . ILE A 1 299 ? 2.856 13.892 27.983 1.00 87.00 299 ILE A C 1
ATOM 2287 O O . ILE A 1 299 ? 2.520 15.083 27.791 1.00 87.00 299 ILE A O 1
#